Protein AF-A0A508WYA4-F1 (afdb_monomer_lite)

pLDDT: mean 71.1, std 17.09, range [33.59, 91.94]

Organism: NCBI:txid110321

Radius of gyration: 23.44 Å; chains: 1; bounding box: 56×57×58 Å

Sequence (276 aa):
MKISVRNEYIDVSGRKVLIVAENKTRGGLKVFTGFQIDRSKGRIGGERHYKSDGRDYYGDISSHLIREADSGMSLTDAQAAILERIIEAMDTDIAMPGRVGPKMYGSAMPAPLVSEAELILLEFVDAHETDGMHIRHRNSAIDASVERRAKCSKERIGRMEEALAWVPRFVWDHEMRIAILAYAEVKARGWDWSRYIETRNRRQSQKKAWVKRTLYRWIEKALQQIECELAKRSILLMDTAGLQVAHEEAQSTGKSITSDLHAWMAPDGKPDMRRT

Structure (mmCIF, N/CA/C/O backbone):
data_AF-A0A508WYA4-F1
#
_entry.id   AF-A0A508WYA4-F1
#
loop_
_atom_site.group_PDB
_atom_site.id
_atom_site.type_symbol
_atom_site.label_atom_id
_atom_site.label_alt_id
_atom_site.label_comp_id
_atom_site.label_asym_id
_atom_site.label_entity_id
_atom_site.label_seq_id
_atom_site.pdbx_PDB_ins_code
_atom_site.Cartn_x
_atom_site.Cartn_y
_atom_site.Cartn_z
_atom_site.occupancy
_atom_site.B_iso_or_equiv
_atom_site.auth_seq_id
_atom_site.auth_comp_id
_atom_site.auth_asym_id
_atom_site.auth_atom_id
_atom_site.pdbx_PDB_model_num
ATOM 1 N N . MET A 1 1 ? 6.226 -5.969 -1.492 1.00 64.94 1 MET A N 1
ATOM 2 C CA . MET A 1 1 ? 6.337 -4.680 -0.767 1.00 64.94 1 MET A CA 1
ATOM 3 C C . MET A 1 1 ? 7.201 -3.717 -1.582 1.00 64.94 1 MET A C 1
ATOM 5 O O . MET A 1 1 ? 8.148 -4.193 -2.180 1.00 64.94 1 MET A O 1
ATOM 9 N N . LYS A 1 2 ? 6.914 -2.403 -1.642 1.00 68.56 2 LYS A N 1
ATOM 10 C CA . LYS A 1 2 ? 7.819 -1.423 -2.288 1.00 68.56 2 LYS A CA 1
ATOM 11 C C . LYS A 1 2 ? 8.812 -0.881 -1.256 1.00 68.56 2 LYS A C 1
ATOM 13 O O . LYS A 1 2 ? 8.417 -0.137 -0.358 1.00 68.56 2 LYS A O 1
ATOM 18 N N . ILE A 1 3 ? 10.078 -1.274 -1.373 1.00 74.62 3 ILE A N 1
ATOM 19 C CA . ILE A 1 3 ? 11.159 -0.753 -0.529 1.00 74.62 3 ILE A CA 1
ATOM 20 C C . ILE A 1 3 ? 11.598 0.604 -1.080 1.00 74.62 3 ILE A C 1
ATOM 22 O O . ILE A 1 3 ? 11.665 0.801 -2.291 1.00 74.62 3 ILE A O 1
ATOM 26 N N . SER A 1 4 ? 11.827 1.563 -0.193 1.00 77.25 4 SER A N 1
ATOM 27 C CA . SER A 1 4 ? 12.231 2.925 -0.520 1.00 77.25 4 SER A CA 1
ATOM 28 C C . SER A 1 4 ? 13.457 3.297 0.299 1.00 77.25 4 SER A C 1
ATOM 30 O O . SER A 1 4 ? 13.543 3.010 1.493 1.00 77.25 4 SER A O 1
ATOM 32 N N . VAL A 1 5 ? 14.412 3.943 -0.359 1.00 83.00 5 VAL A N 1
ATOM 33 C CA . VAL A 1 5 ? 15.645 4.412 0.269 1.00 83.00 5 VAL A CA 1
ATOM 34 C C . VAL A 1 5 ? 15.332 5.567 1.229 1.00 83.00 5 VAL A C 1
ATOM 36 O O . VAL A 1 5 ? 14.472 6.397 0.944 1.00 83.00 5 VAL A O 1
ATOM 39 N N . ARG A 1 6 ? 16.043 5.620 2.361 1.00 79.25 6 ARG A N 1
ATOM 40 C CA . ARG A 1 6 ? 15.854 6.530 3.510 1.00 79.25 6 ARG A CA 1
ATOM 41 C C . ARG A 1 6 ? 14.567 6.328 4.311 1.00 79.25 6 ARG A C 1
ATOM 43 O O . ARG A 1 6 ? 14.246 7.180 5.135 1.00 79.25 6 ARG A O 1
ATOM 50 N N . ASN A 1 7 ? 13.872 5.210 4.118 1.00 77.50 7 ASN A N 1
ATOM 51 C CA . ASN A 1 7 ? 12.727 4.842 4.945 1.00 77.50 7 ASN A CA 1
ATOM 52 C C . ASN A 1 7 ? 13.091 3.781 5.989 1.00 77.50 7 ASN A C 1
ATOM 54 O O . ASN A 1 7 ? 13.987 2.955 5.785 1.00 77.50 7 ASN A O 1
ATOM 58 N N . GLU A 1 8 ? 12.372 3.836 7.108 1.00 82.75 8 GLU A N 1
ATOM 59 C CA . GLU A 1 8 ? 12.443 2.876 8.205 1.00 82.75 8 GLU A CA 1
ATOM 60 C C . GLU A 1 8 ? 11.451 1.727 7.957 1.00 82.75 8 GLU A C 1
ATOM 62 O O . GLU A 1 8 ? 10.354 1.917 7.428 1.00 82.75 8 GLU A O 1
ATOM 67 N N . TYR A 1 9 ? 11.872 0.522 8.316 1.00 80.94 9 TYR A N 1
ATOM 68 C CA . TYR A 1 9 ? 11.130 -0.728 8.211 1.00 80.94 9 TYR A CA 1
ATOM 69 C C . TYR A 1 9 ? 11.316 -1.520 9.504 1.00 80.94 9 TYR A C 1
ATOM 71 O O . TYR A 1 9 ? 12.194 -1.209 10.311 1.00 80.94 9 TYR A O 1
ATOM 79 N N . ILE A 1 10 ? 10.507 -2.555 9.701 1.00 79.75 10 ILE A N 1
ATOM 80 C CA . ILE A 1 10 ? 10.677 -3.510 10.798 1.00 79.75 10 ILE A CA 1
ATOM 81 C C . ILE A 1 10 ? 10.946 -4.872 10.176 1.00 79.75 10 ILE A C 1
ATOM 83 O O . ILE A 1 10 ? 10.302 -5.223 9.195 1.00 79.75 10 ILE A O 1
ATOM 87 N N . ASP A 1 11 ? 11.909 -5.626 10.693 1.00 81.00 11 ASP A N 1
ATOM 88 C CA . ASP A 1 11 ? 12.063 -7.020 10.283 1.00 81.00 11 ASP A CA 1
ATOM 89 C C . ASP A 1 11 ? 11.091 -7.951 11.030 1.00 81.00 11 ASP A C 1
ATOM 91 O O . ASP A 1 11 ? 10.466 -7.553 12.011 1.00 81.00 11 ASP A O 1
ATOM 95 N N . VAL A 1 12 ? 10.958 -9.208 10.596 1.00 73.94 12 VAL A N 1
ATOM 96 C CA . VAL A 1 12 ? 10.089 -10.208 11.263 1.00 73.94 12 VAL A CA 1
ATOM 97 C C . VAL A 1 12 ? 10.426 -10.375 12.748 1.00 73.94 12 VAL A C 1
ATOM 99 O O . VAL A 1 12 ? 9.558 -10.694 13.554 1.00 73.94 12 VAL A O 1
ATOM 102 N N . SER A 1 13 ? 11.674 -10.102 13.127 1.00 73.38 13 SER A N 1
ATOM 103 C CA . SER A 1 13 ? 12.149 -10.156 14.511 1.00 73.38 13 SER A CA 1
ATOM 104 C C . SER A 1 13 ? 11.826 -8.892 15.328 1.00 73.38 13 SER A C 1
ATOM 106 O O . SER A 1 13 ? 12.268 -8.775 16.470 1.00 73.38 13 SER A O 1
ATOM 108 N N . GLY A 1 14 ? 11.097 -7.922 14.767 1.00 71.25 14 GLY A N 1
ATOM 109 C CA . GLY A 1 14 ? 10.706 -6.678 15.437 1.00 71.25 14 GLY A CA 1
ATOM 110 C C . GLY A 1 14 ? 11.808 -5.613 15.510 1.00 71.25 14 GLY A C 1
ATOM 111 O O . GLY A 1 14 ? 11.655 -4.613 16.218 1.00 71.25 14 GLY A O 1
ATOM 112 N N . ARG A 1 15 ? 12.931 -5.789 14.804 1.00 81.50 15 ARG A N 1
ATOM 113 C CA . ARG A 1 15 ? 14.054 -4.840 14.797 1.00 81.50 15 ARG A CA 1
ATOM 114 C C . ARG A 1 15 ? 13.805 -3.751 13.762 1.00 81.50 15 ARG A C 1
ATOM 116 O O . ARG A 1 15 ? 13.420 -4.034 12.631 1.00 81.50 15 ARG A O 1
ATOM 123 N N . LYS A 1 16 ? 14.074 -2.495 14.127 1.00 84.38 16 LYS A N 1
ATOM 124 C CA . LYS A 1 16 ? 13.991 -1.368 13.191 1.00 84.38 16 LYS A CA 1
ATOM 125 C C . LYS A 1 16 ? 15.173 -1.374 12.234 1.00 84.38 16 LYS A C 1
ATOM 127 O O . LYS A 1 16 ? 16.314 -1.460 12.677 1.00 84.38 16 LYS A O 1
ATOM 132 N N . VAL A 1 17 ? 14.903 -1.222 10.945 1.00 85.81 17 VAL A N 1
ATOM 133 C CA . VAL A 1 17 ? 15.891 -1.204 9.866 1.00 85.81 17 VAL A CA 1
ATOM 134 C C . VAL A 1 17 ? 15.718 0.067 9.047 1.00 85.81 17 VAL A C 1
ATOM 136 O O . VAL A 1 17 ? 14.630 0.344 8.557 1.00 85.81 17 VAL A O 1
ATOM 139 N N . LEU A 1 18 ? 16.795 0.822 8.849 1.00 87.06 18 LEU A N 1
ATOM 140 C CA . LEU A 1 18 ? 16.831 1.941 7.912 1.00 87.06 18 LEU A CA 1
ATOM 141 C C . LEU A 1 18 ? 17.436 1.481 6.587 1.00 87.06 18 LEU A C 1
ATOM 143 O O . LEU A 1 18 ? 18.558 0.973 6.566 1.00 87.06 18 LEU A O 1
ATOM 147 N N . ILE A 1 19 ? 16.723 1.695 5.483 1.00 88.94 19 ILE A N 1
ATOM 148 C CA . ILE A 1 19 ? 17.241 1.431 4.136 1.00 88.94 19 ILE A CA 1
ATOM 149 C C . ILE A 1 19 ? 18.019 2.648 3.655 1.00 88.94 19 ILE A C 1
ATOM 151 O O . ILE A 1 19 ? 17.523 3.769 3.708 1.00 88.94 19 ILE A O 1
ATOM 155 N N . VAL A 1 20 ? 19.243 2.445 3.180 1.00 90.00 20 VAL A N 1
ATOM 156 C CA . VAL A 1 20 ? 20.206 3.527 2.915 1.00 90.00 20 VAL A CA 1
ATOM 157 C C . VAL A 1 20 ? 20.623 3.597 1.457 1.00 90.00 20 VAL A C 1
ATOM 159 O O . VAL A 1 20 ? 20.907 4.689 0.968 1.00 90.00 20 VAL A O 1
ATOM 162 N N . ALA A 1 21 ? 20.592 2.475 0.742 1.00 88.31 21 ALA A N 1
ATOM 163 C CA . ALA A 1 21 ? 20.920 2.447 -0.674 1.00 88.31 21 ALA A CA 1
ATOM 164 C C . ALA A 1 21 ? 20.085 1.414 -1.435 1.00 88.31 21 ALA A C 1
ATOM 166 O O . ALA A 1 21 ? 19.581 0.447 -0.863 1.00 88.31 21 ALA A O 1
ATOM 167 N N . GLU A 1 22 ? 19.968 1.633 -2.739 1.00 91.62 22 GLU A N 1
ATOM 168 C CA . GLU A 1 22 ? 19.437 0.686 -3.715 1.00 91.62 22 GLU A CA 1
ATOM 169 C C . GLU A 1 22 ? 20.546 0.413 -4.732 1.00 91.62 22 GLU A C 1
ATOM 171 O O . GLU A 1 22 ? 21.086 1.339 -5.332 1.00 91.62 22 GLU A O 1
ATOM 176 N N . ASN A 1 23 ? 20.875 -0.860 -4.917 1.00 88.88 23 ASN A N 1
ATOM 177 C CA . ASN A 1 23 ? 21.852 -1.350 -5.876 1.00 88.88 23 ASN A CA 1
ATOM 178 C C . ASN A 1 23 ? 21.160 -2.295 -6.863 1.00 88.88 23 ASN A C 1
ATOM 180 O O . ASN A 1 23 ? 20.226 -3.015 -6.508 1.00 88.88 23 ASN A O 1
ATOM 184 N N . LYS A 1 24 ? 21.633 -2.340 -8.110 1.00 87.12 24 LYS A N 1
ATOM 185 C CA . LYS A 1 24 ? 21.144 -3.288 -9.120 1.00 87.12 24 LYS A CA 1
ATOM 186 C C . LYS A 1 24 ? 22.220 -4.341 -9.365 1.00 87.12 24 LYS A C 1
ATOM 188 O O . LYS A 1 24 ? 23.361 -4.008 -9.672 1.00 87.12 24 LYS A O 1
ATOM 193 N N . THR A 1 25 ? 21.875 -5.612 -9.197 1.00 81.81 25 THR A N 1
ATOM 194 C CA . THR A 1 25 ? 22.792 -6.720 -9.512 1.00 81.81 25 THR A CA 1
ATOM 195 C C . THR A 1 25 ? 23.000 -6.839 -11.023 1.00 81.81 25 THR A C 1
ATOM 197 O O . THR A 1 25 ? 22.188 -6.345 -11.809 1.00 81.81 25 THR A O 1
ATOM 200 N N . ARG A 1 26 ? 24.048 -7.562 -11.448 1.00 76.44 26 ARG A N 1
ATOM 201 C CA . ARG A 1 26 ? 24.295 -7.860 -12.874 1.00 76.44 26 ARG A CA 1
ATOM 202 C C . ARG A 1 26 ? 23.109 -8.555 -13.562 1.00 76.44 26 ARG A C 1
ATOM 204 O O . ARG A 1 26 ? 22.919 -8.366 -14.753 1.00 76.44 26 ARG A O 1
ATOM 211 N N . GLY A 1 27 ? 22.294 -9.303 -12.812 1.00 78.38 27 GLY A N 1
ATOM 212 C CA . GLY A 1 27 ? 21.066 -9.946 -13.299 1.00 78.38 27 GLY A CA 1
ATOM 213 C C . GLY A 1 27 ? 19.820 -9.051 -13.286 1.00 78.38 27 GLY A C 1
ATOM 214 O O . GLY A 1 27 ? 18.714 -9.549 -13.450 1.00 78.38 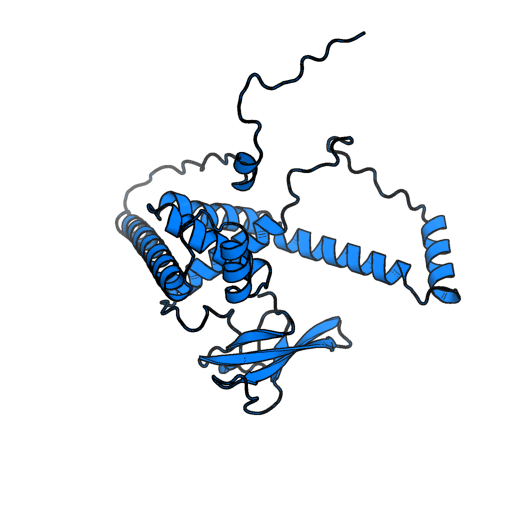27 GLY A O 1
ATOM 215 N N . GLY A 1 28 ? 19.960 -7.748 -13.022 1.00 74.75 28 GLY A N 1
ATOM 216 C CA . GLY A 1 28 ? 18.848 -6.794 -13.023 1.00 74.75 28 GLY A CA 1
ATOM 217 C C . GLY A 1 28 ? 18.000 -6.770 -11.746 1.00 74.75 28 GLY A C 1
ATOM 218 O O . GLY A 1 28 ? 17.152 -5.886 -11.613 1.00 74.75 28 GLY A O 1
ATOM 219 N N . LEU A 1 29 ? 18.248 -7.665 -10.782 1.00 79.25 29 LEU A N 1
ATOM 220 C CA . LEU A 1 29 ? 17.559 -7.674 -9.488 1.00 79.25 29 LEU A CA 1
ATOM 221 C C . LEU A 1 29 ? 17.957 -6.441 -8.665 1.00 79.25 29 LEU A C 1
ATOM 223 O O . LEU A 1 29 ? 19.150 -6.214 -8.436 1.00 79.25 29 LEU A O 1
ATOM 227 N N . LYS A 1 30 ? 16.960 -5.685 -8.193 1.00 85.56 30 LYS A N 1
ATOM 228 C CA . LYS A 1 30 ? 17.132 -4.585 -7.233 1.00 85.56 30 LYS A CA 1
ATOM 229 C C . LYS A 1 30 ? 17.361 -5.144 -5.828 1.00 85.56 30 LYS A C 1
ATOM 231 O O . LYS A 1 30 ? 16.538 -5.912 -5.320 1.00 85.56 30 LYS A O 1
ATOM 236 N N . VAL A 1 31 ? 18.470 -4.740 -5.220 1.00 89.38 31 VAL A N 1
ATOM 237 C CA . VAL A 1 31 ? 18.895 -5.099 -3.868 1.00 89.38 31 VAL A CA 1
ATOM 238 C C . VAL A 1 31 ? 19.013 -3.827 -3.043 1.00 89.38 31 VAL A C 1
ATOM 240 O O . VAL A 1 31 ? 19.687 -2.877 -3.428 1.00 89.38 31 VAL A O 1
ATOM 243 N N . PHE A 1 32 ? 18.352 -3.807 -1.900 1.00 89.94 32 PHE A N 1
ATOM 244 C CA . PHE A 1 32 ? 18.317 -2.687 -0.980 1.00 89.94 32 PHE A CA 1
ATOM 245 C C . PHE A 1 32 ? 19.266 -2.958 0.176 1.00 89.94 32 PHE A C 1
ATOM 247 O O . PHE A 1 32 ? 19.169 -3.990 0.831 1.00 89.94 32 PHE A O 1
ATOM 254 N N . THR A 1 33 ? 20.169 -2.026 0.438 1.00 91.81 33 THR A N 1
ATOM 255 C CA . THR A 1 33 ? 21.056 -2.069 1.598 1.00 91.81 33 THR A CA 1
ATOM 256 C C . THR A 1 33 ? 20.405 -1.311 2.746 1.00 91.81 33 THR A C 1
ATOM 258 O O . THR A 1 33 ? 19.971 -0.170 2.569 1.00 91.81 33 THR A O 1
ATOM 261 N N . GLY A 1 34 ? 20.403 -1.895 3.940 1.00 91.00 34 GLY A N 1
ATOM 262 C CA . GLY A 1 34 ? 20.011 -1.214 5.165 1.00 91.00 34 GLY A CA 1
ATOM 263 C C . GLY A 1 34 ? 20.824 -1.642 6.376 1.00 91.00 34 GLY A C 1
ATOM 264 O O . GLY A 1 34 ? 21.635 -2.561 6.315 1.00 91.00 34 GLY A O 1
ATOM 265 N N . PHE A 1 35 ? 20.596 -0.974 7.496 1.00 90.06 35 PHE A N 1
ATOM 266 C CA . PHE A 1 35 ? 21.159 -1.359 8.785 1.00 90.06 35 PHE A CA 1
ATOM 267 C C . PHE A 1 35 ? 20.104 -1.254 9.871 1.00 90.06 35 PHE A C 1
ATOM 269 O O . PHE A 1 35 ? 19.156 -0.473 9.765 1.00 90.06 35 PHE A O 1
ATOM 276 N N . GLN A 1 36 ? 20.273 -2.050 10.922 1.00 89.56 36 GLN A N 1
ATOM 277 C CA . GLN A 1 36 ? 19.422 -1.931 12.092 1.00 89.56 36 GLN A CA 1
ATOM 278 C C . GLN A 1 36 ? 19.690 -0.580 12.773 1.00 89.56 36 GLN A C 1
ATOM 280 O O . GLN A 1 36 ? 20.817 -0.084 12.776 1.00 89.56 36 GLN A O 1
ATOM 285 N N . ILE A 1 37 ? 18.648 0.041 13.315 1.00 86.00 37 ILE A N 1
ATOM 286 C CA . ILE A 1 37 ? 18.736 1.321 14.017 1.00 86.00 37 ILE A CA 1
ATOM 287 C C . ILE A 1 37 ? 18.183 1.211 15.436 1.00 86.00 37 ILE A C 1
ATOM 289 O O . ILE A 1 37 ? 17.248 0.452 15.697 1.00 86.00 37 ILE A O 1
ATOM 293 N N . ASP A 1 38 ? 18.756 1.988 16.351 1.00 83.00 38 ASP A N 1
ATOM 294 C CA . ASP A 1 38 ? 18.206 2.185 17.691 1.00 83.00 38 ASP A CA 1
ATOM 295 C C . ASP A 1 38 ? 17.030 3.178 17.683 1.00 83.00 38 ASP A C 1
ATOM 297 O O . ASP A 1 38 ? 16.765 3.871 16.697 1.00 83.00 38 ASP A O 1
ATOM 301 N N . ARG A 1 39 ? 16.376 3.345 18.837 1.00 72.25 39 ARG A N 1
ATOM 302 C CA . ARG A 1 39 ? 15.386 4.398 19.112 1.00 72.25 39 ARG A CA 1
ATOM 303 C C . ARG A 1 39 ? 15.912 5.808 18.823 1.00 72.25 39 ARG A C 1
ATOM 305 O O . ARG A 1 39 ? 15.126 6.679 18.464 1.00 72.25 39 ARG A O 1
ATOM 312 N N . SER A 1 40 ? 17.219 6.029 18.957 1.00 77.62 40 SER A N 1
ATOM 313 C CA . SER A 1 40 ? 17.909 7.291 18.652 1.00 77.62 40 SER A CA 1
ATOM 314 C C . SER A 1 40 ? 18.337 7.426 17.183 1.00 77.62 40 SER A C 1
ATOM 316 O O . SER A 1 40 ? 19.015 8.389 16.832 1.00 77.62 40 SER A O 1
ATOM 318 N N . LYS A 1 41 ? 17.964 6.469 16.319 1.00 73.12 41 LYS A N 1
ATOM 319 C CA . LYS A 1 41 ? 18.422 6.331 14.924 1.00 73.12 41 LYS A CA 1
ATOM 320 C C . LYS A 1 41 ? 19.925 6.0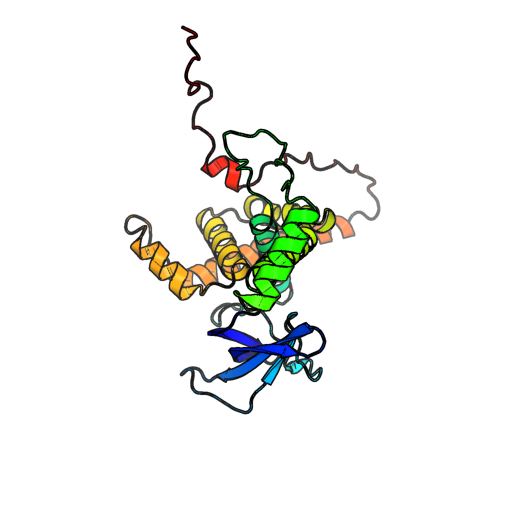73 14.764 1.00 73.12 41 LYS A C 1
ATOM 322 O O . LYS A 1 41 ? 20.444 6.130 13.651 1.00 73.12 41 LYS A O 1
ATOM 327 N N . GLY A 1 42 ? 20.623 5.752 15.853 1.00 80.19 42 GLY A N 1
ATOM 328 C CA . GLY A 1 42 ? 21.996 5.262 15.795 1.00 80.19 42 GLY A CA 1
ATOM 329 C C . GLY A 1 42 ? 22.055 3.909 15.088 1.00 80.19 42 GLY A C 1
ATOM 330 O O . GLY A 1 42 ? 21.199 3.056 15.314 1.00 80.19 42 GLY A O 1
ATOM 331 N N . ARG A 1 43 ? 23.054 3.711 14.223 1.00 87.25 43 ARG A N 1
ATOM 332 C CA . ARG A 1 43 ? 23.282 2.431 13.543 1.00 87.25 43 ARG A CA 1
ATOM 333 C C . ARG A 1 43 ? 23.661 1.357 14.563 1.00 87.25 43 ARG A C 1
ATOM 335 O O . ARG A 1 43 ? 24.623 1.520 15.308 1.00 87.25 43 ARG A O 1
ATOM 342 N N . ILE A 1 44 ? 22.944 0.242 14.529 1.00 83.06 44 ILE A N 1
ATOM 343 C CA . ILE A 1 44 ? 23.219 -0.975 15.286 1.00 83.06 44 ILE A CA 1
ATOM 344 C C . ILE A 1 44 ? 23.545 -2.086 14.284 1.00 83.06 44 ILE A C 1
ATOM 346 O O . ILE A 1 44 ? 22.794 -2.339 13.347 1.00 83.06 44 ILE A O 1
ATOM 350 N N . GLY A 1 45 ? 24.661 -2.779 14.494 1.00 81.88 45 GLY A N 1
ATOM 351 C CA . GLY A 1 45 ? 25.004 -3.980 13.736 1.00 81.88 45 GLY A CA 1
ATOM 352 C C . GLY A 1 45 ? 25.493 -3.759 12.297 1.00 81.88 45 GLY A C 1
ATOM 353 O O . GLY A 1 45 ? 25.802 -2.648 11.845 1.00 81.88 45 GLY A O 1
ATOM 354 N N . GLY A 1 46 ? 25.629 -4.891 11.604 1.00 84.25 46 GLY A N 1
ATOM 355 C CA . GLY A 1 46 ? 26.165 -4.989 10.250 1.00 84.25 46 GLY A CA 1
ATOM 356 C C . GLY A 1 46 ? 25.211 -4.497 9.164 1.00 84.25 46 GLY A C 1
ATOM 357 O O . GLY A 1 46 ? 24.029 -4.242 9.398 1.00 84.25 46 GLY A O 1
ATOM 358 N N . GLU A 1 47 ? 25.760 -4.351 7.962 1.00 87.94 47 GLU A N 1
ATOM 359 C CA . GLU A 1 47 ? 24.971 -4.107 6.758 1.00 87.94 47 GLU A CA 1
ATOM 360 C C . GLU A 1 47 ? 24.085 -5.321 6.450 1.00 87.94 47 GLU A C 1
ATOM 362 O O . GLU A 1 47 ? 24.504 -6.467 6.616 1.00 87.94 47 GLU A O 1
ATOM 367 N N . ARG A 1 48 ? 22.852 -5.064 6.023 1.00 88.00 48 ARG A N 1
ATOM 368 C CA . ARG A 1 48 ? 21.889 -6.077 5.595 1.00 88.00 48 ARG A CA 1
ATOM 369 C C . ARG A 1 48 ? 21.399 -5.765 4.198 1.00 88.00 48 ARG A C 1
ATOM 371 O O . ARG A 1 48 ? 21.264 -4.598 3.828 1.00 88.00 48 ARG A O 1
ATOM 378 N N . HIS A 1 49 ? 21.096 -6.816 3.451 1.00 89.88 49 HIS A N 1
ATOM 379 C CA . HIS A 1 49 ? 20.674 -6.709 2.066 1.00 89.88 49 HIS A CA 1
ATOM 380 C C . HIS A 1 49 ? 19.298 -7.331 1.899 1.00 89.88 49 HIS A C 1
ATOM 382 O O . HIS A 1 49 ? 19.045 -8.438 2.362 1.00 89.88 49 HIS A O 1
ATOM 388 N N . TYR A 1 50 ? 18.426 -6.635 1.185 1.00 87.44 50 TYR A N 1
ATOM 389 C CA . TYR A 1 50 ? 17.045 -7.031 0.978 1.00 87.44 50 TYR A CA 1
ATOM 390 C C . TYR A 1 50 ? 16.737 -7.064 -0.508 1.00 87.44 50 TYR A C 1
ATOM 392 O O . TYR A 1 50 ? 17.155 -6.198 -1.273 1.00 87.44 50 TYR A O 1
ATOM 400 N N . LYS A 1 51 ? 15.983 -8.062 -0.940 1.00 88.12 51 LYS A N 1
ATOM 401 C CA . LYS A 1 51 ? 15.435 -8.130 -2.291 1.00 88.12 51 LYS A CA 1
ATOM 402 C C . LYS A 1 51 ? 14.280 -7.143 -2.419 1.00 88.12 51 LYS A C 1
ATOM 404 O O . LYS A 1 51 ? 13.670 -6.749 -1.431 1.00 88.12 51 LYS A O 1
ATOM 409 N N . SER A 1 52 ? 13.940 -6.776 -3.651 1.00 80.06 52 SER A N 1
ATOM 410 C CA . SER A 1 52 ? 12.842 -5.837 -3.937 1.00 80.06 52 SER A CA 1
ATOM 411 C C . SER A 1 52 ? 11.475 -6.199 -3.349 1.00 80.06 52 SER A C 1
ATOM 413 O O . SER A 1 52 ? 10.639 -5.316 -3.183 1.00 80.06 52 SER A O 1
ATOM 415 N N . ASP A 1 53 ? 11.241 -7.467 -3.019 1.00 75.44 53 ASP A N 1
ATOM 416 C CA . ASP A 1 53 ? 10.000 -7.954 -2.425 1.00 75.44 53 ASP A CA 1
ATOM 417 C C . ASP A 1 53 ? 9.937 -7.783 -0.898 1.00 75.44 53 ASP A C 1
ATOM 419 O O . ASP A 1 53 ? 8.841 -7.896 -0.343 1.00 75.44 53 ASP A O 1
ATOM 423 N N . GLY A 1 54 ? 11.053 -7.450 -0.238 1.00 75.50 54 GLY A N 1
ATOM 424 C CA . GLY A 1 54 ? 11.168 -7.368 1.221 1.00 75.50 54 GLY A CA 1
ATOM 425 C C . GLY A 1 54 ? 11.967 -8.495 1.852 1.00 75.50 54 GLY A C 1
ATOM 426 O O . GLY A 1 54 ? 12.311 -8.402 3.025 1.00 75.50 54 GLY A O 1
ATOM 427 N N . ARG A 1 55 ? 12.277 -9.558 1.110 1.00 82.06 55 ARG A N 1
ATOM 428 C CA . ARG A 1 55 ? 12.969 -10.715 1.681 1.00 82.06 55 ARG A CA 1
ATOM 429 C C . ARG A 1 55 ? 14.440 -10.416 1.900 1.00 82.06 55 ARG A C 1
ATOM 431 O O . ARG A 1 55 ? 15.046 -9.655 1.147 1.00 82.06 55 ARG A O 1
ATOM 438 N N . ASP A 1 56 ? 15.016 -11.055 2.905 1.00 85.81 56 ASP A N 1
ATOM 439 C CA . ASP A 1 56 ? 16.453 -11.018 3.122 1.00 85.81 56 ASP A CA 1
ATOM 440 C C . ASP A 1 56 ? 17.165 -11.622 1.905 1.00 85.81 56 ASP A C 1
ATOM 442 O O . ASP A 1 56 ? 16.705 -12.592 1.286 1.00 85.81 56 ASP A O 1
ATOM 446 N N . TYR A 1 57 ? 18.274 -11.006 1.513 1.00 84.56 57 TYR A N 1
ATOM 447 C CA . TYR A 1 57 ? 19.013 -11.422 0.333 1.00 84.56 57 TYR A CA 1
ATOM 448 C C . TYR A 1 57 ? 19.591 -12.832 0.494 1.00 84.56 57 TYR A C 1
ATOM 450 O O . TYR A 1 57 ? 19.545 -13.615 -0.459 1.00 84.56 57 TYR A O 1
ATOM 458 N N . TYR A 1 58 ? 20.056 -13.164 1.701 1.00 84.50 58 TYR A N 1
ATOM 459 C CA . TYR A 1 58 ? 20.649 -14.452 2.057 1.00 84.50 58 TYR A CA 1
ATOM 460 C C . TYR A 1 58 ? 19.616 -15.495 2.500 1.00 84.50 58 TYR A C 1
ATOM 462 O O . TYR A 1 58 ? 19.969 -16.652 2.714 1.00 84.50 58 TYR A O 1
ATOM 470 N N . GLY A 1 59 ? 18.336 -15.121 2.561 1.00 77.75 59 GLY A N 1
ATOM 471 C CA . GLY A 1 59 ? 17.232 -16.035 2.844 1.00 77.75 59 GLY A CA 1
ATOM 472 C C . GLY A 1 59 ? 16.943 -16.239 4.330 1.00 77.75 59 GLY A C 1
ATOM 473 O O . GLY A 1 59 ? 16.205 -17.163 4.668 1.00 77.75 59 GLY A O 1
ATOM 474 N N . ASP A 1 60 ? 17.478 -15.392 5.213 1.00 81.38 60 ASP A N 1
ATOM 475 C CA . ASP A 1 60 ? 17.094 -15.412 6.623 1.00 81.38 60 ASP A CA 1
ATOM 476 C C . ASP A 1 60 ? 15.675 -14.849 6.807 1.00 81.38 60 ASP A C 1
ATOM 478 O O . ASP A 1 60 ? 15.429 -13.643 6.707 1.00 81.38 60 ASP A O 1
ATOM 482 N N . ILE A 1 61 ? 14.736 -15.743 7.122 1.00 75.38 61 ILE A N 1
ATOM 483 C CA . ILE A 1 61 ? 13.320 -15.419 7.328 1.00 75.38 61 ILE A CA 1
ATOM 484 C C . ILE A 1 61 ? 13.148 -14.394 8.455 1.00 75.38 61 ILE A C 1
ATOM 486 O O . ILE A 1 61 ? 12.317 -13.493 8.343 1.00 75.38 61 ILE A O 1
ATOM 490 N N . SER A 1 62 ? 13.961 -14.483 9.514 1.00 71.75 62 SER A N 1
ATOM 491 C CA . SER A 1 62 ? 13.886 -13.586 10.677 1.00 71.75 62 SER A CA 1
ATOM 492 C C . SER A 1 62 ? 14.254 -12.135 10.334 1.00 71.75 62 SER A C 1
ATOM 494 O O . SER A 1 62 ? 13.920 -11.199 11.070 1.00 71.75 62 SER A O 1
ATOM 496 N N . SER A 1 63 ? 14.920 -11.958 9.194 1.00 78.19 63 SER A N 1
ATOM 497 C CA . SER A 1 63 ? 15.395 -10.691 8.659 1.00 78.19 63 SER A CA 1
ATOM 498 C C . SER A 1 63 ? 14.539 -10.184 7.496 1.00 78.19 63 SER A C 1
ATOM 500 O O . SER A 1 63 ? 14.859 -9.148 6.927 1.00 78.19 63 SER A O 1
ATOM 502 N N . HIS A 1 64 ? 13.435 -10.843 7.128 1.00 78.69 64 HIS A N 1
ATOM 503 C CA . HIS A 1 64 ? 12.526 -10.284 6.125 1.00 78.69 64 HIS A CA 1
ATOM 504 C C . HIS A 1 64 ? 11.949 -8.949 6.607 1.00 78.69 64 HIS A C 1
ATOM 506 O O . HIS A 1 64 ? 11.516 -8.825 7.749 1.00 78.69 64 HIS A O 1
ATOM 512 N N . LEU A 1 65 ? 11.919 -7.953 5.727 1.00 73.06 65 LEU A N 1
ATOM 513 C CA . LEU A 1 65 ? 11.280 -6.676 5.993 1.00 73.06 65 LEU A CA 1
ATOM 514 C C . LEU A 1 65 ? 9.764 -6.827 5.933 1.00 73.06 65 LEU A C 1
ATOM 516 O O . LEU A 1 65 ? 9.191 -7.311 4.954 1.00 73.06 65 LEU A O 1
ATOM 520 N N . ILE A 1 66 ? 9.130 -6.305 6.963 1.00 68.06 66 ILE A N 1
ATOM 521 C CA . ILE A 1 66 ? 7.712 -6.021 7.043 1.00 68.06 66 ILE A CA 1
ATOM 522 C C . ILE A 1 66 ? 7.571 -4.504 6.867 1.00 68.06 66 ILE A C 1
ATOM 524 O O . ILE A 1 66 ? 8.417 -3.716 7.316 1.00 68.06 66 ILE A O 1
ATOM 528 N N . ARG A 1 67 ? 6.518 -4.060 6.172 1.00 59.97 67 ARG A N 1
ATOM 529 C CA . ARG A 1 67 ? 6.180 -2.633 6.169 1.00 59.97 67 ARG A CA 1
ATOM 530 C C . ARG A 1 67 ? 5.970 -2.226 7.618 1.00 59.97 67 ARG A C 1
ATOM 532 O O . ARG A 1 67 ? 5.278 -2.916 8.357 1.00 59.97 67 ARG A O 1
ATOM 539 N N . GLU A 1 68 ? 6.576 -1.117 8.026 1.00 53.12 68 GLU A N 1
ATOM 540 C CA . GLU A 1 68 ? 6.330 -0.567 9.353 1.00 53.12 68 GLU A CA 1
ATOM 541 C C . GLU A 1 68 ? 4.814 -0.315 9.480 1.00 53.12 68 GLU A C 1
ATOM 543 O O . GLU A 1 68 ? 4.300 0.663 8.924 1.00 53.12 68 GLU A O 1
ATOM 548 N N . ALA A 1 69 ? 4.097 -1.182 10.202 1.00 49.62 69 ALA A N 1
ATOM 549 C CA . ALA A 1 69 ? 3.072 -0.693 11.103 1.00 49.62 69 ALA A CA 1
ATOM 550 C C . ALA A 1 69 ? 3.864 0.155 12.088 1.00 49.62 69 ALA A C 1
ATOM 552 O O . ALA A 1 69 ? 4.635 -0.379 12.886 1.00 49.62 69 ALA A O 1
ATOM 553 N N . ASP A 1 70 ? 3.827 1.473 11.884 1.00 52.16 70 ASP A N 1
ATOM 554 C CA . ASP A 1 70 ? 4.624 2.415 12.664 1.00 52.16 70 ASP A CA 1
ATOM 555 C C . ASP A 1 70 ? 4.580 2.012 14.140 1.00 52.16 70 ASP A C 1
ATOM 557 O O . ASP A 1 70 ? 3.507 1.659 14.632 1.00 52.16 70 ASP A O 1
ATOM 561 N N . SER A 1 71 ? 5.729 2.072 14.823 1.00 49.62 71 SER A N 1
ATOM 562 C CA . SER A 1 71 ? 6.011 1.492 16.150 1.00 49.62 71 SER A CA 1
ATOM 563 C C . SER A 1 71 ? 5.132 1.954 17.338 1.00 49.62 71 SER A C 1
ATOM 565 O O . SER A 1 71 ? 5.584 1.950 18.482 1.00 49.62 71 SER A O 1
ATOM 567 N N . GLY A 1 72 ? 3.914 2.430 17.095 1.00 55.81 72 GLY A N 1
ATOM 568 C CA . GLY A 1 72 ? 2.874 2.709 18.071 1.00 55.81 72 GLY A CA 1
ATOM 569 C C . GLY A 1 72 ? 1.528 2.035 17.783 1.00 55.81 72 GLY A C 1
ATOM 570 O O . GLY A 1 72 ? 0.587 2.382 18.492 1.00 55.81 72 GLY A O 1
ATOM 571 N N . MET A 1 73 ? 1.421 1.138 16.789 1.00 67.88 73 MET A N 1
ATOM 572 C CA . MET A 1 73 ? 0.243 0.279 16.608 1.00 67.88 73 MET A CA 1
ATOM 573 C C . MET A 1 73 ? 0.494 -1.139 17.142 1.00 67.88 73 MET A C 1
ATOM 575 O O . MET A 1 73 ? 1.497 -1.760 16.798 1.00 67.88 73 MET A O 1
ATOM 579 N N . SER A 1 74 ? -0.422 -1.660 17.952 1.00 72.81 74 SER A N 1
ATOM 580 C CA . SER A 1 74 ? -0.452 -3.052 18.408 1.00 72.81 74 SER A CA 1
ATOM 581 C C . SER A 1 74 ? -1.507 -3.810 17.606 1.00 72.81 74 SER A C 1
ATOM 583 O O . SER A 1 74 ? -2.670 -3.857 18.003 1.00 72.81 74 SER A O 1
ATOM 585 N N . LEU A 1 75 ? -1.104 -4.380 16.469 1.00 72.38 75 LEU A N 1
ATOM 586 C CA . LEU A 1 75 ? -1.995 -5.117 15.569 1.00 72.38 75 LEU A CA 1
ATOM 587 C C . LEU A 1 75 ? -1.876 -6.625 15.802 1.00 72.38 75 LEU A C 1
ATOM 589 O O . LEU A 1 75 ? -0.775 -7.134 16.005 1.00 72.38 75 LEU A O 1
ATOM 593 N N . THR A 1 76 ? -3.000 -7.337 15.730 1.00 74.12 76 THR A N 1
ATOM 594 C CA . THR A 1 76 ? -2.997 -8.802 15.590 1.00 74.12 76 THR A CA 1
ATOM 595 C C . THR A 1 76 ? -2.555 -9.199 14.176 1.00 74.12 76 THR A C 1
ATOM 597 O O . THR A 1 76 ? -2.646 -8.392 13.247 1.00 74.12 76 THR A O 1
ATOM 600 N N . ASP A 1 77 ? -2.132 -10.449 13.971 1.00 67.62 77 ASP A N 1
ATOM 601 C CA . ASP A 1 77 ? -1.739 -10.946 12.640 1.00 67.62 77 ASP A CA 1
ATOM 602 C C . ASP A 1 77 ? -2.863 -10.779 11.602 1.00 67.62 77 ASP A C 1
ATOM 604 O O . ASP A 1 77 ? -2.621 -10.402 10.453 1.00 67.62 77 ASP A O 1
ATOM 608 N N . ALA A 1 78 ? -4.115 -10.988 12.021 1.00 70.00 78 ALA A N 1
ATOM 609 C CA . ALA A 1 78 ? -5.289 -10.779 11.180 1.00 70.00 78 ALA A CA 1
ATOM 610 C C . ALA A 1 78 ? -5.479 -9.297 10.815 1.00 70.00 78 ALA A C 1
ATOM 612 O O . ALA A 1 78 ? -5.701 -8.971 9.647 1.00 70.00 78 ALA A O 1
ATOM 613 N N . GLN A 1 79 ? -5.332 -8.384 11.778 1.00 75.81 79 GLN A N 1
ATOM 614 C CA . GLN A 1 79 ? -5.416 -6.940 11.531 1.00 75.81 79 GLN A CA 1
ATOM 615 C C . GLN A 1 79 ? -4.284 -6.447 10.627 1.00 75.81 79 GLN A C 1
ATOM 617 O O . GLN A 1 79 ? -4.525 -5.630 9.738 1.00 75.81 79 GLN A O 1
ATOM 622 N N . ALA A 1 80 ? -3.068 -6.966 10.808 1.00 72.44 80 ALA A N 1
ATOM 623 C CA . ALA A 1 80 ? -1.932 -6.674 9.942 1.00 72.44 80 ALA A CA 1
ATOM 624 C C . ALA A 1 80 ? -2.186 -7.156 8.504 1.00 72.44 80 ALA A C 1
ATOM 626 O O . ALA A 1 80 ? -1.943 -6.412 7.554 1.00 72.44 80 ALA A O 1
ATOM 627 N N . ALA A 1 81 ? -2.756 -8.352 8.327 1.00 69.88 81 ALA A N 1
ATOM 628 C CA . ALA A 1 81 ? -3.125 -8.873 7.011 1.00 69.88 81 ALA A CA 1
ATOM 629 C C . ALA A 1 81 ? -4.223 -8.035 6.326 1.00 69.88 81 ALA A C 1
ATOM 631 O O . ALA A 1 81 ? -4.132 -7.759 5.127 1.00 69.88 81 ALA A O 1
ATOM 632 N N . ILE A 1 82 ? -5.241 -7.595 7.076 1.00 77.06 82 ILE A N 1
ATOM 633 C CA . ILE A 1 82 ? -6.290 -6.691 6.572 1.00 77.06 82 ILE A CA 1
ATOM 634 C C . ILE A 1 82 ? -5.671 -5.360 6.137 1.00 77.06 82 ILE A C 1
ATOM 636 O O . ILE A 1 82 ? -5.944 -4.881 5.035 1.00 77.06 82 ILE A O 1
ATOM 640 N N . LEU A 1 83 ? -4.809 -4.778 6.972 1.00 82.00 83 LEU A N 1
ATOM 641 C CA . LEU A 1 83 ? -4.133 -3.520 6.674 1.00 82.00 83 LEU A CA 1
ATOM 642 C C . LEU A 1 83 ? -3.262 -3.628 5.417 1.00 82.00 83 LEU A C 1
ATOM 644 O O . LEU A 1 83 ? -3.341 -2.763 4.547 1.00 82.00 83 LEU A O 1
ATOM 648 N N . GLU A 1 84 ? -2.485 -4.703 5.274 1.00 76.44 84 GLU A N 1
ATOM 649 C CA . GLU A 1 84 ? -1.679 -4.947 4.074 1.00 76.44 84 GLU A CA 1
ATOM 650 C C . GLU A 1 84 ? -2.533 -5.090 2.814 1.00 76.44 84 GLU A C 1
ATOM 652 O O . GLU A 1 84 ? -2.168 -4.539 1.775 1.00 76.44 84 GLU A O 1
ATOM 657 N N . ARG A 1 85 ? -3.698 -5.748 2.896 1.00 75.44 85 ARG A N 1
ATOM 658 C CA . ARG A 1 85 ? -4.642 -5.814 1.769 1.00 75.44 85 ARG A CA 1
ATOM 659 C C . ARG A 1 85 ? -5.175 -4.439 1.385 1.00 75.44 85 ARG A C 1
ATOM 661 O O . ARG A 1 85 ? -5.244 -4.135 0.199 1.00 75.44 85 ARG A O 1
ATOM 668 N N . ILE A 1 86 ? -5.496 -3.586 2.357 1.00 82.50 86 ILE A N 1
ATOM 669 C CA . ILE A 1 86 ? -5.936 -2.208 2.091 1.00 82.50 86 ILE A CA 1
ATOM 670 C C . ILE A 1 86 ? -4.788 -1.384 1.473 1.00 82.50 86 ILE A C 1
ATOM 672 O O . ILE A 1 86 ? -5.019 -0.611 0.544 1.00 82.50 86 ILE A O 1
ATOM 676 N N . ILE A 1 87 ? -3.539 -1.571 1.915 1.00 82.69 87 ILE A N 1
ATOM 677 C CA . ILE A 1 87 ? -2.362 -0.915 1.314 1.00 82.69 87 ILE A CA 1
ATOM 678 C C . ILE A 1 87 ? -2.112 -1.425 -0.117 1.00 82.69 87 ILE A C 1
ATOM 680 O O . ILE A 1 87 ? -1.810 -0.629 -1.005 1.00 82.69 87 ILE A O 1
ATOM 684 N N . GLU A 1 88 ? -2.226 -2.733 -0.371 1.00 77.88 88 GLU A N 1
ATOM 685 C CA . GLU A 1 88 ? -2.116 -3.317 -1.718 1.00 77.88 88 GLU A CA 1
ATOM 686 C C . GLU A 1 88 ? -3.219 -2.787 -2.641 1.00 77.88 88 GLU A C 1
ATOM 688 O O . GLU A 1 88 ? -2.949 -2.458 -3.801 1.00 77.88 88 GLU A O 1
ATOM 693 N N . ALA A 1 89 ? -4.438 -2.652 -2.119 1.00 78.00 89 ALA A N 1
ATOM 694 C CA . ALA A 1 89 ? -5.561 -2.064 -2.828 1.00 78.00 89 ALA A CA 1
ATOM 695 C C . ALA A 1 89 ? -5.295 -0.592 -3.178 1.00 78.00 89 ALA A C 1
ATOM 697 O O . ALA A 1 89 ? -5.462 -0.207 -4.329 1.00 78.00 89 ALA A O 1
ATOM 698 N N . MET A 1 90 ? -4.763 0.206 -2.247 1.00 84.62 90 MET A N 1
ATOM 699 C CA . MET A 1 90 ? -4.358 1.591 -2.524 1.00 84.62 90 MET A CA 1
ATOM 700 C C . MET A 1 90 ? -3.220 1.696 -3.546 1.00 84.62 90 MET A C 1
ATOM 702 O O . MET A 1 90 ? -3.262 2.553 -4.422 1.00 84.62 90 MET A O 1
ATOM 706 N N . ASP A 1 91 ? -2.208 0.824 -3.484 1.00 81.00 91 ASP A N 1
ATOM 707 C CA . ASP A 1 91 ? -1.137 0.779 -4.499 1.00 81.00 91 ASP A CA 1
ATOM 708 C C . ASP A 1 91 ? -1.696 0.438 -5.887 1.00 81.00 91 ASP A C 1
ATOM 710 O O . ASP A 1 91 ? -1.196 0.926 -6.900 1.00 81.00 91 ASP A O 1
ATOM 714 N N . THR A 1 92 ? -2.749 -0.378 -5.928 1.00 78.94 92 THR A N 1
ATOM 715 C CA . THR A 1 92 ? -3.470 -0.712 -7.158 1.00 78.94 92 THR A CA 1
ATOM 716 C C . THR A 1 92 ? -4.268 0.487 -7.664 1.00 78.94 92 THR A C 1
ATOM 718 O O . THR A 1 92 ? -4.078 0.871 -8.812 1.00 78.94 92 THR A O 1
ATOM 721 N N . ASP A 1 93 ? -5.068 1.140 -6.816 1.00 81.19 93 ASP A N 1
ATOM 722 C CA . ASP A 1 93 ? -5.868 2.323 -7.177 1.00 81.19 93 ASP A CA 1
ATOM 723 C C . ASP A 1 93 ? -4.992 3.481 -7.682 1.00 81.19 93 ASP A C 1
ATOM 725 O O . ASP A 1 93 ? -5.289 4.099 -8.699 1.00 81.19 93 ASP A O 1
ATOM 729 N N . ILE A 1 94 ? -3.838 3.715 -7.049 1.00 78.06 94 ILE A N 1
ATOM 730 C CA . ILE A 1 94 ? -2.861 4.721 -7.498 1.00 78.06 94 ILE A CA 1
ATOM 731 C C . ILE A 1 94 ? -2.244 4.350 -8.855 1.00 78.06 94 ILE A C 1
ATOM 733 O O . ILE A 1 94 ? -1.915 5.233 -9.650 1.00 78.06 94 ILE A O 1
ATOM 737 N N . ALA A 1 95 ? -2.019 3.058 -9.108 1.00 71.62 95 ALA A N 1
ATOM 738 C CA . ALA A 1 95 ? -1.449 2.578 -10.364 1.00 71.62 95 ALA A CA 1
ATOM 739 C C . ALA A 1 95 ? -2.469 2.559 -11.509 1.00 71.62 95 ALA A C 1
ATOM 741 O O . ALA A 1 95 ? -2.065 2.608 -12.679 1.00 71.62 95 ALA A O 1
ATOM 742 N N . MET A 1 96 ? -3.765 2.505 -11.184 1.00 71.75 96 MET A N 1
ATOM 743 C CA . MET A 1 96 ? -4.827 2.623 -12.167 1.00 71.75 96 MET A CA 1
ATOM 744 C C . MET A 1 96 ? -4.702 3.971 -12.882 1.00 71.75 96 MET A C 1
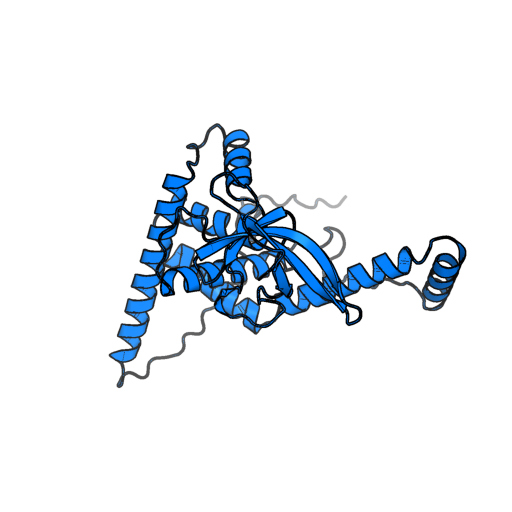ATOM 746 O O . MET A 1 96 ? -4.474 5.008 -12.251 1.00 71.75 96 MET A O 1
ATOM 750 N N . PRO A 1 97 ? -4.830 3.995 -14.217 1.00 63.69 97 PRO A N 1
ATOM 751 C CA . PRO A 1 97 ? -4.887 5.256 -14.930 1.00 63.69 97 PRO A CA 1
ATOM 752 C C . PRO A 1 97 ? -6.102 6.031 -14.413 1.00 63.69 97 PRO A C 1
ATOM 754 O O . PRO A 1 97 ? -7.238 5.570 -14.533 1.00 63.69 97 PRO A O 1
ATOM 757 N N . GLY A 1 98 ? -5.875 7.209 -13.826 1.00 56.66 98 GLY A N 1
ATOM 758 C CA . GLY A 1 98 ? -6.974 8.111 -13.499 1.00 56.66 98 GLY A CA 1
ATOM 759 C C . GLY A 1 98 ? -7.819 8.371 -14.750 1.00 56.66 98 GLY A C 1
ATOM 760 O O . GLY A 1 98 ? -7.296 8.390 -15.864 1.00 56.66 98 GLY A O 1
ATOM 761 N N . ARG A 1 99 ? -9.122 8.632 -14.588 1.00 45.25 99 ARG A N 1
ATOM 762 C CA . ARG A 1 99 ? -10.051 9.020 -15.678 1.00 45.25 99 ARG A CA 1
ATOM 763 C C . ARG A 1 99 ? -9.705 10.357 -16.363 1.00 45.25 99 ARG A C 1
ATOM 765 O O . ARG A 1 99 ? -10.547 10.956 -17.025 1.00 45.25 99 ARG A O 1
ATOM 772 N N . VAL A 1 100 ? -8.480 10.849 -16.218 1.00 42.09 100 VAL A N 1
ATOM 773 C CA . VAL A 1 100 ? -7.976 12.010 -16.941 1.00 42.09 100 VAL A CA 1
ATOM 774 C C . VAL A 1 100 ? -7.308 11.499 -18.211 1.00 42.09 100 VAL A C 1
ATOM 776 O O . VAL A 1 100 ? -6.089 11.379 -18.303 1.00 42.09 100 VAL A O 1
ATOM 779 N N . GLY A 1 101 ? -8.134 11.197 -19.212 1.00 41.66 101 GLY A N 1
ATOM 780 C CA . GLY A 1 101 ? -7.663 11.336 -20.585 1.00 41.66 101 GLY A CA 1
ATOM 781 C C . GLY A 1 101 ? -7.249 12.797 -20.817 1.00 41.66 101 GLY A C 1
ATOM 782 O O . GLY A 1 101 ? -7.767 13.693 -20.135 1.00 41.66 101 GLY A O 1
ATOM 783 N N . PRO A 1 102 ? -6.338 13.088 -21.760 1.00 39.38 102 PRO A N 1
ATOM 784 C CA . PRO A 1 102 ? -6.176 14.451 -22.244 1.00 39.38 102 PRO A CA 1
ATOM 785 C C . PRO A 1 102 ? -7.571 14.965 -22.614 1.00 39.38 102 PRO A C 1
ATOM 787 O O . PRO A 1 102 ? -8.250 14.330 -23.417 1.00 39.38 102 PRO A O 1
ATOM 790 N N . LYS A 1 103 ? -8.022 16.090 -22.039 1.00 42.56 103 LYS A N 1
ATOM 791 C CA . LYS A 1 103 ? -9.361 16.661 -22.309 1.00 42.56 103 LYS A CA 1
ATOM 792 C C . LYS A 1 103 ? -9.658 16.858 -23.811 1.00 42.56 103 LYS A C 1
ATOM 794 O O . LYS A 1 103 ? -10.811 17.063 -24.161 1.00 42.56 103 LYS A O 1
ATOM 799 N N . MET A 1 104 ? -8.641 16.789 -24.676 1.00 38.22 104 MET A N 1
ATOM 800 C CA . MET A 1 104 ? -8.746 16.921 -26.131 1.00 38.22 104 MET A CA 1
ATOM 801 C C . MET A 1 104 ? -8.789 15.606 -26.925 1.00 38.22 104 MET A C 1
ATOM 803 O O . MET A 1 104 ? -9.130 15.654 -28.100 1.00 38.22 104 MET A O 1
ATOM 807 N N . TYR A 1 105 ? -8.487 14.442 -26.339 1.00 37.12 105 TYR A N 1
ATOM 808 C CA . TYR A 1 105 ? -8.420 13.183 -27.093 1.00 37.12 105 TYR A CA 1
ATOM 809 C C . TYR A 1 105 ? -9.185 12.083 -26.352 1.00 37.12 105 TYR A C 1
ATOM 811 O O . TYR A 1 105 ? -8.682 11.457 -25.419 1.00 37.12 105 TYR A O 1
ATOM 819 N N . GLY A 1 106 ? -10.447 11.881 -26.738 1.00 35.16 106 GLY A N 1
ATOM 820 C CA . GLY A 1 106 ? -11.269 10.783 -26.235 1.00 35.16 106 GLY A CA 1
ATOM 821 C C . GLY A 1 106 ? -10.679 9.432 -26.637 1.00 35.16 106 GLY A C 1
ATOM 822 O O . GLY A 1 106 ? -10.406 9.237 -27.811 1.00 35.16 106 GLY A O 1
ATOM 823 N N . SER A 1 107 ? -10.475 8.541 -25.656 1.00 36.84 107 SER A N 1
ATOM 824 C CA . SER A 1 107 ? -10.166 7.088 -25.717 1.00 36.84 107 SER A CA 1
ATOM 825 C C . SER A 1 107 ? -9.119 6.535 -26.702 1.00 36.84 107 SER A C 1
ATOM 827 O O . SER A 1 107 ? -8.752 5.372 -26.575 1.00 36.84 107 SER A O 1
ATOM 829 N N . ALA A 1 108 ? -8.588 7.314 -27.632 1.00 39.97 108 ALA A N 1
ATOM 830 C CA . ALA A 1 108 ? -7.510 6.943 -28.524 1.00 39.97 108 ALA A CA 1
ATOM 831 C C . ALA A 1 108 ? -6.285 7.756 -28.115 1.00 39.97 108 ALA A C 1
ATOM 833 O O . ALA A 1 108 ? -6.163 8.942 -28.414 1.00 39.97 108 ALA A O 1
ATOM 834 N N . MET A 1 109 ? -5.380 7.113 -27.384 1.00 39.59 109 MET A N 1
ATOM 835 C CA . MET A 1 109 ? -4.010 7.598 -27.295 1.00 39.59 109 MET A CA 1
ATOM 836 C C . MET A 1 109 ? -3.464 7.581 -28.732 1.00 39.59 109 MET A C 1
ATOM 838 O O . MET A 1 109 ? -3.504 6.509 -29.343 1.00 39.59 109 MET A O 1
ATOM 842 N N . PRO A 1 110 ? -3.004 8.702 -29.321 1.00 43.91 110 PRO A N 1
ATOM 843 C CA . PRO A 1 110 ? -2.254 8.601 -30.562 1.00 43.91 110 PRO A CA 1
ATOM 844 C C . PRO A 1 110 ? -1.057 7.693 -30.277 1.00 43.91 110 PRO A C 1
ATOM 846 O O . PRO A 1 110 ? -0.343 7.889 -29.288 1.00 43.91 110 PRO A O 1
ATOM 849 N N . ALA A 1 111 ? -0.889 6.651 -31.091 1.00 47.25 111 ALA A N 1
ATOM 850 C CA . ALA A 1 111 ? 0.309 5.834 -31.029 1.00 47.25 111 ALA A CA 1
ATOM 851 C C . ALA A 1 111 ? 1.519 6.776 -31.145 1.00 47.25 111 ALA A C 1
ATOM 853 O O . ALA A 1 111 ? 1.468 7.702 -31.961 1.00 47.25 111 ALA A O 1
ATOM 854 N N . PRO A 1 112 ? 2.587 6.596 -30.348 1.00 49.50 112 PRO A N 1
ATOM 855 C CA . PRO A 1 112 ? 3.831 7.286 -30.626 1.00 49.50 112 PRO A CA 1
ATOM 856 C C . PRO A 1 112 ? 4.298 6.811 -32.004 1.00 49.50 112 PRO A C 1
ATOM 858 O O . PRO A 1 112 ? 4.830 5.712 -32.142 1.00 49.50 112 PRO A O 1
ATOM 861 N N . LEU A 1 113 ? 4.037 7.615 -33.033 1.00 47.94 113 LEU A N 1
ATOM 862 C CA . LEU A 1 113 ? 4.648 7.476 -34.346 1.00 47.94 113 LEU A CA 1
ATOM 863 C C . LEU A 1 113 ? 6.093 7.950 -34.197 1.00 47.94 113 LEU A C 1
ATOM 865 O O . LEU A 1 113 ? 6.427 9.057 -34.588 1.00 47.94 113 LEU A O 1
ATOM 869 N N . VAL A 1 114 ? 6.919 7.136 -33.542 1.00 58.75 114 VAL A N 1
ATOM 870 C CA . VAL A 1 114 ? 8.356 7.163 -33.792 1.00 58.75 114 VAL A CA 1
ATOM 871 C C . VAL A 1 114 ? 8.562 6.089 -34.842 1.00 58.75 114 VAL A C 1
ATOM 873 O O . VAL A 1 114 ? 8.360 4.903 -34.571 1.00 58.75 114 VAL A O 1
ATOM 876 N N . SER A 1 115 ? 8.837 6.507 -36.070 1.00 69.38 115 SER A N 1
ATOM 877 C CA . SER A 1 115 ? 9.146 5.577 -37.152 1.00 69.38 115 SER A CA 1
ATOM 878 C C . SER A 1 115 ? 10.394 4.756 -36.806 1.00 69.38 115 SER A C 1
ATOM 880 O O . SER A 1 115 ? 11.242 5.180 -36.020 1.00 69.38 115 SER A O 1
ATOM 882 N N . GLU A 1 116 ? 10.536 3.571 -37.400 1.00 67.50 116 GLU A N 1
ATOM 883 C CA . GLU A 1 116 ? 11.724 2.727 -37.201 1.00 67.50 116 GLU A CA 1
ATOM 884 C C . GLU A 1 116 ? 13.018 3.473 -37.579 1.00 67.50 116 GLU A C 1
ATOM 886 O O . GLU A 1 116 ? 14.031 3.357 -36.896 1.00 67.50 116 GLU A O 1
ATOM 891 N N . ALA A 1 117 ? 12.946 4.346 -38.589 1.00 72.81 117 ALA A N 1
ATOM 892 C CA . ALA A 1 117 ? 14.040 5.227 -38.984 1.00 72.81 117 ALA A CA 1
ATOM 893 C C . ALA A 1 117 ? 14.404 6.265 -37.905 1.00 72.81 117 ALA A C 1
ATOM 895 O O . ALA A 1 117 ? 15.584 6.492 -37.648 1.00 72.81 117 ALA A O 1
ATOM 896 N N . GLU A 1 118 ? 13.419 6.876 -37.242 1.00 71.31 118 GLU A N 1
ATOM 897 C CA . GLU A 1 118 ? 13.667 7.817 -36.140 1.00 71.31 118 GLU A CA 1
ATOM 898 C C . GLU A 1 118 ? 14.241 7.117 -34.907 1.00 71.31 118 GLU A C 1
ATOM 900 O O . GLU A 1 118 ? 15.096 7.685 -34.234 1.00 71.31 118 GLU A O 1
ATOM 905 N N . LEU A 1 119 ? 13.825 5.876 -34.629 1.00 69.06 119 LEU A N 1
ATOM 906 C CA . LEU A 1 119 ? 14.408 5.066 -33.557 1.00 69.06 119 LEU A CA 1
ATOM 907 C C . LEU A 1 119 ? 15.886 4.768 -33.809 1.00 69.06 119 LEU A C 1
ATOM 909 O O . LEU A 1 119 ? 16.695 4.964 -32.908 1.00 69.06 119 LEU A O 1
ATOM 913 N N . ILE A 1 120 ? 16.242 4.362 -35.030 1.00 76.00 120 ILE A N 1
ATOM 914 C CA . ILE A 1 120 ? 17.637 4.107 -35.418 1.00 76.00 120 ILE A CA 1
ATOM 915 C C . ILE A 1 120 ? 18.477 5.384 -35.284 1.00 76.00 120 ILE A C 1
ATOM 917 O O . ILE A 1 120 ? 19.610 5.344 -34.808 1.00 76.00 120 ILE A O 1
ATOM 921 N N . LEU A 1 121 ? 17.917 6.534 -35.667 1.00 77.94 121 LEU A N 1
ATOM 922 C CA . LEU A 1 121 ? 18.606 7.820 -35.588 1.00 77.94 121 LEU A CA 1
ATOM 923 C C . LEU A 1 121 ? 18.805 8.273 -34.131 1.00 77.94 121 LEU A C 1
ATOM 925 O O . LEU A 1 121 ? 19.883 8.741 -33.776 1.00 77.94 121 LEU A O 1
ATOM 929 N N . LEU A 1 122 ? 17.807 8.060 -33.270 1.00 72.94 122 LEU A N 1
ATOM 930 C CA . LEU A 1 122 ? 17.907 8.279 -31.823 1.00 72.94 122 LEU A CA 1
ATOM 931 C C . LEU A 1 122 ? 18.931 7.346 -31.164 1.00 72.94 122 LEU A C 1
ATOM 933 O O . LEU A 1 122 ? 19.697 7.800 -30.321 1.00 72.94 122 LEU A O 1
ATOM 937 N N . GLU A 1 123 ? 18.978 6.071 -31.557 1.00 74.38 123 GLU A N 1
ATOM 938 C CA . GLU A 1 123 ? 19.966 5.099 -31.068 1.00 74.38 123 GLU A CA 1
ATOM 939 C C . GLU A 1 123 ? 21.393 5.473 -31.495 1.00 74.38 123 GLU A C 1
ATOM 941 O O . GLU A 1 123 ? 22.331 5.351 -30.705 1.00 74.38 123 GLU A O 1
ATOM 946 N N . PHE A 1 124 ? 21.557 6.000 -32.711 1.00 76.12 124 PHE A N 1
ATOM 947 C CA . PHE A 1 124 ? 22.832 6.527 -33.194 1.00 76.12 124 PHE A CA 1
ATOM 948 C C . PHE A 1 124 ? 23.284 7.769 -32.404 1.00 76.12 124 PHE A C 1
ATOM 950 O O . PHE A 1 124 ? 24.421 7.823 -31.935 1.00 76.12 124 PHE A O 1
ATOM 957 N N . VAL A 1 125 ? 22.393 8.745 -32.194 1.00 76.19 125 VAL A N 1
ATOM 958 C CA . VAL A 1 125 ? 22.665 9.950 -31.380 1.00 76.19 125 VAL A CA 1
ATOM 959 C C . VAL A 1 125 ? 22.988 9.583 -29.926 1.00 76.19 125 VAL A C 1
ATOM 961 O O . VAL A 1 125 ? 23.864 10.179 -29.297 1.00 76.19 125 VAL A O 1
ATOM 964 N N . ASP A 1 126 ? 22.331 8.560 -29.388 1.00 75.50 126 ASP A N 1
ATOM 965 C CA . ASP A 1 126 ? 22.614 8.026 -28.058 1.00 75.50 126 ASP A CA 1
ATOM 966 C C . ASP A 1 126 ? 24.003 7.398 -27.948 1.00 75.50 126 ASP A C 1
ATOM 968 O O . ASP A 1 126 ? 24.676 7.590 -26.934 1.00 75.50 126 ASP A O 1
ATOM 972 N N . ALA A 1 127 ? 24.448 6.677 -28.978 1.00 76.81 127 ALA A N 1
ATOM 973 C CA . ALA A 1 127 ? 25.766 6.053 -29.004 1.00 76.81 127 ALA A CA 1
ATOM 974 C C . ALA A 1 127 ? 26.913 7.072 -29.128 1.00 76.81 127 ALA A C 1
ATOM 976 O O . ALA A 1 127 ? 28.017 6.803 -28.652 1.00 76.81 127 ALA A O 1
ATOM 977 N N . HIS A 1 128 ? 26.664 8.226 -29.755 1.00 70.44 128 HIS A N 1
ATOM 978 C CA . HIS A 1 128 ? 27.717 9.178 -30.120 1.00 70.44 128 HIS A CA 1
ATOM 979 C C . HIS A 1 128 ? 27.710 10.499 -29.340 1.00 70.44 128 HIS A C 1
ATOM 981 O O . HIS A 1 128 ? 28.777 11.080 -29.154 1.00 70.44 128 HIS A O 1
ATOM 987 N N . GLU A 1 129 ? 26.557 10.976 -28.865 1.00 75.69 129 GLU A N 1
ATOM 988 C CA . GLU A 1 129 ? 26.428 12.339 -28.318 1.00 75.69 129 GLU A CA 1
ATOM 989 C C . GLU A 1 129 ? 25.826 12.382 -26.912 1.00 75.69 129 GLU A C 1
ATOM 991 O O . GLU A 1 129 ? 26.197 13.231 -26.103 1.00 75.69 129 GLU A O 1
ATOM 996 N N . THR A 1 130 ? 24.895 11.477 -26.603 1.00 68.38 130 THR A N 1
ATOM 997 C CA . THR A 1 130 ? 24.051 11.583 -25.397 1.00 68.38 130 THR A CA 1
ATOM 998 C C . THR A 1 130 ? 24.199 10.424 -24.410 1.00 68.38 130 THR A C 1
ATOM 1000 O O . THR A 1 130 ? 23.426 10.329 -23.456 1.00 68.38 130 THR A O 1
ATOM 1003 N N . ASP A 1 131 ? 25.215 9.569 -24.581 1.00 76.25 131 ASP A N 1
ATOM 1004 C CA . ASP A 1 131 ? 25.547 8.469 -23.656 1.00 76.25 131 ASP A CA 1
ATOM 1005 C C . ASP A 1 131 ? 24.326 7.567 -23.350 1.00 76.25 131 ASP A C 1
ATOM 1007 O O . ASP A 1 131 ? 24.070 7.162 -22.217 1.00 76.25 131 ASP A O 1
ATOM 1011 N N . GLY A 1 132 ? 23.470 7.292 -24.336 1.00 74.62 132 GLY A N 1
ATOM 1012 C CA . GLY A 1 132 ? 22.291 6.437 -24.136 1.00 74.62 132 GLY A CA 1
ATOM 1013 C C . GLY A 1 132 ? 21.142 7.082 -23.351 1.00 74.62 132 GLY A C 1
ATOM 1014 O O . GLY A 1 132 ? 20.409 6.379 -22.646 1.00 74.62 132 GLY A O 1
ATOM 1015 N N . MET A 1 133 ? 21.003 8.410 -23.361 1.00 76.31 133 MET A N 1
ATOM 1016 C CA . MET A 1 133 ? 19.939 9.118 -22.639 1.00 76.31 133 MET A CA 1
ATOM 1017 C C . MET A 1 133 ? 18.537 8.693 -23.108 1.00 76.31 133 MET A C 1
ATOM 1019 O O . MET A 1 133 ? 17.679 8.376 -22.276 1.00 76.31 133 MET A O 1
ATOM 1023 N N . HIS A 1 134 ? 18.290 8.640 -24.415 1.00 69.81 134 HIS A N 1
ATOM 1024 C CA . HIS A 1 134 ? 16.969 8.355 -24.978 1.00 69.81 134 HIS A CA 1
ATOM 1025 C C . HIS A 1 134 ? 16.551 6.895 -24.749 1.00 69.81 134 HIS A C 1
ATOM 1027 O O . HIS A 1 134 ? 15.415 6.627 -24.348 1.00 69.81 134 HIS A O 1
ATOM 1033 N N . ILE A 1 135 ? 17.483 5.951 -24.883 1.00 73.25 135 ILE A N 1
ATOM 1034 C CA . ILE A 1 135 ? 17.332 4.529 -24.565 1.00 73.25 135 ILE A CA 1
ATOM 1035 C C . ILE A 1 135 ? 17.021 4.358 -23.076 1.00 73.25 135 ILE A C 1
ATOM 1037 O O . ILE A 1 135 ? 16.101 3.617 -22.720 1.00 73.25 135 ILE A O 1
ATOM 1041 N N . ARG A 1 136 ? 17.720 5.075 -22.182 1.00 71.50 136 ARG A N 1
ATOM 1042 C CA . ARG A 1 136 ? 17.426 5.061 -20.737 1.00 71.50 136 ARG A CA 1
ATOM 1043 C C . ARG A 1 136 ? 16.012 5.562 -20.439 1.00 71.50 136 ARG A C 1
ATOM 1045 O O . ARG A 1 136 ? 15.291 4.920 -19.672 1.00 71.50 136 ARG A O 1
ATOM 1052 N N . HIS A 1 137 ? 15.586 6.660 -21.065 1.00 69.31 137 HIS A N 1
ATOM 1053 C CA . HIS A 1 137 ? 14.222 7.179 -20.926 1.00 69.31 137 HIS A CA 1
ATOM 1054 C C . HIS A 1 137 ? 13.167 6.199 -21.452 1.00 69.31 137 HIS A C 1
ATOM 1056 O O . HIS A 1 137 ? 12.168 5.953 -20.771 1.00 69.31 137 HIS A O 1
ATOM 1062 N N . ARG A 1 138 ? 13.401 5.593 -22.621 1.00 70.62 138 ARG A N 1
ATOM 1063 C CA . ARG A 1 138 ? 12.508 4.598 -23.224 1.00 70.62 138 ARG A CA 1
ATOM 1064 C C . ARG A 1 138 ? 12.378 3.356 -22.349 1.00 70.62 138 ARG A C 1
ATOM 1066 O O . ARG A 1 138 ? 11.259 2.952 -22.044 1.00 70.62 138 ARG A O 1
ATOM 1073 N N . ASN A 1 139 ? 13.493 2.784 -21.902 1.00 71.44 139 ASN A N 1
ATOM 1074 C CA . ASN A 1 139 ? 13.494 1.602 -21.042 1.00 71.44 139 ASN A CA 1
ATOM 1075 C C . ASN A 1 139 ? 12.810 1.888 -19.703 1.00 71.44 139 ASN A C 1
ATOM 1077 O O . ASN A 1 139 ? 11.976 1.105 -19.271 1.00 71.44 139 ASN A O 1
ATOM 1081 N N . SER A 1 140 ? 13.059 3.056 -19.104 1.00 66.12 140 SER A N 1
ATOM 1082 C CA . SER A 1 140 ? 12.349 3.498 -17.898 1.00 66.12 140 SER A CA 1
ATOM 1083 C C . SER A 1 140 ? 10.832 3.615 -18.121 1.00 66.12 140 SER A C 1
ATOM 1085 O O . SER A 1 140 ? 10.038 3.189 -17.282 1.00 66.12 140 SER A O 1
ATOM 1087 N N . ALA A 1 141 ? 10.400 4.129 -19.278 1.00 66.19 141 ALA A N 1
ATOM 1088 C CA . ALA A 1 141 ? 8.983 4.215 -19.631 1.00 66.19 141 ALA A CA 1
ATOM 1089 C C . ALA A 1 141 ? 8.346 2.833 -19.875 1.00 66.19 141 ALA A C 1
ATOM 1091 O O . ALA A 1 141 ? 7.205 2.599 -19.458 1.00 66.19 141 ALA A O 1
ATOM 1092 N N . ILE A 1 142 ? 9.076 1.913 -20.515 1.00 66.19 142 ILE A N 1
ATOM 1093 C CA . ILE A 1 142 ? 8.663 0.519 -20.712 1.00 66.19 142 ILE A CA 1
ATOM 1094 C C . ILE A 1 142 ? 8.538 -0.176 -19.356 1.00 66.19 142 ILE A C 1
ATOM 1096 O O . ILE A 1 142 ? 7.464 -0.703 -19.064 1.00 66.19 142 ILE A O 1
ATOM 1100 N N . ASP A 1 143 ? 9.559 -0.096 -18.503 1.00 64.88 143 ASP A N 1
ATOM 1101 C CA . ASP A 1 143 ? 9.568 -0.655 -17.148 1.00 64.88 143 ASP A CA 1
ATOM 1102 C C . ASP A 1 143 ? 8.383 -0.120 -16.332 1.00 64.88 143 ASP A C 1
ATOM 1104 O O . ASP A 1 143 ? 7.610 -0.894 -15.771 1.00 64.88 143 ASP A O 1
ATOM 1108 N N . ALA A 1 144 ? 8.137 1.194 -16.356 1.00 65.06 144 ALA A N 1
ATOM 1109 C CA . ALA A 1 144 ? 6.983 1.803 -15.697 1.00 65.06 144 ALA A CA 1
ATOM 1110 C C . ALA A 1 144 ? 5.636 1.338 -16.283 1.00 65.06 144 ALA A C 1
ATOM 1112 O O . ALA A 1 144 ? 4.622 1.298 -15.582 1.00 65.06 144 ALA A O 1
ATOM 1113 N N . SER A 1 145 ? 5.572 1.008 -17.577 1.00 64.62 145 SER A N 1
ATOM 1114 C CA . SER A 1 145 ? 4.369 0.436 -18.196 1.00 64.62 145 SER A CA 1
ATOM 1115 C C . SER A 1 145 ? 4.135 -1.016 -17.766 1.00 64.62 145 SER A C 1
ATOM 1117 O O . SER A 1 145 ? 2.994 -1.391 -17.493 1.00 64.62 145 SER A O 1
ATOM 1119 N N . VAL A 1 146 ? 5.204 -1.807 -17.644 1.00 66.62 146 VAL A N 1
ATOM 1120 C CA . VAL A 1 146 ? 5.168 -3.204 -17.195 1.00 66.62 146 VAL A CA 1
ATOM 1121 C C . VAL A 1 146 ? 4.801 -3.270 -15.714 1.00 66.62 146 VAL A C 1
ATOM 1123 O O . VAL A 1 146 ? 3.876 -3.994 -15.349 1.00 66.62 146 VAL A O 1
ATOM 1126 N N . GLU A 1 147 ? 5.439 -2.449 -14.875 1.00 65.81 147 GLU A N 1
ATOM 1127 C CA . GLU A 1 147 ? 5.112 -2.318 -13.452 1.00 65.81 147 GLU A CA 1
ATOM 1128 C C . GLU A 1 147 ? 3.643 -1.918 -13.253 1.00 65.81 147 GLU A C 1
ATOM 1130 O O . GLU A 1 147 ? 2.956 -2.498 -12.412 1.00 65.81 147 GLU A O 1
ATOM 1135 N N . ARG A 1 148 ? 3.120 -0.976 -14.053 1.00 64.00 148 ARG A N 1
ATOM 1136 C CA . ARG A 1 148 ? 1.696 -0.605 -14.013 1.00 64.00 148 ARG A CA 1
ATOM 1137 C C . ARG A 1 148 ? 0.782 -1.757 -14.416 1.00 64.00 148 ARG A C 1
ATOM 1139 O O . ARG A 1 148 ? -0.161 -2.044 -13.689 1.00 64.00 148 ARG A O 1
ATOM 1146 N N . ARG A 1 149 ? 1.056 -2.458 -15.522 1.00 63.81 149 ARG A N 1
ATOM 1147 C CA . ARG A 1 149 ? 0.233 -3.612 -15.940 1.00 63.81 149 ARG A CA 1
ATOM 1148 C C . ARG A 1 149 ? 0.203 -4.714 -14.883 1.00 63.81 149 ARG A C 1
ATOM 1150 O O . ARG A 1 149 ? -0.861 -5.263 -14.625 1.00 63.81 149 ARG A O 1
ATOM 1157 N N . ALA A 1 150 ? 1.338 -5.002 -14.246 1.00 66.19 150 ALA A N 1
ATOM 1158 C CA . ALA A 1 150 ? 1.413 -5.982 -13.163 1.00 66.19 150 ALA A CA 1
ATOM 1159 C C . ALA A 1 150 ? 0.582 -5.564 -11.936 1.00 66.19 150 ALA A C 1
ATOM 1161 O O . ALA A 1 150 ? 0.036 -6.409 -11.226 1.00 66.19 150 ALA A O 1
ATOM 1162 N N . LYS A 1 151 ? 0.466 -4.256 -11.682 1.00 68.25 151 LYS A N 1
ATOM 1163 C CA . LYS A 1 151 ? -0.388 -3.717 -10.620 1.00 68.25 151 LYS A CA 1
ATOM 1164 C C . LYS A 1 151 ? -1.868 -3.702 -10.989 1.00 68.25 151 LYS A C 1
ATOM 1166 O O . LYS A 1 151 ? -2.687 -3.920 -10.112 1.00 68.25 151 LYS A O 1
ATOM 1171 N N . CYS A 1 152 ? -2.208 -3.533 -12.261 1.00 70.06 152 CYS A N 1
ATOM 1172 C CA . CYS A 1 152 ? -3.588 -3.410 -12.736 1.00 70.06 152 CYS A CA 1
ATOM 1173 C C . CYS A 1 152 ? -4.152 -4.713 -13.337 1.00 70.06 152 CYS A C 1
ATOM 1175 O O . CYS A 1 152 ? -4.947 -4.665 -14.277 1.00 70.06 152 CYS A O 1
ATOM 1177 N N . SER A 1 153 ? -3.738 -5.890 -12.851 1.00 73.81 153 SER A N 1
ATOM 1178 C CA . SER A 1 153 ? -4.323 -7.157 -13.312 1.00 73.81 153 SER A CA 1
ATOM 1179 C C . SER A 1 153 ? -5.783 -7.293 -12.855 1.00 73.81 153 SER A C 1
ATOM 1181 O O . SER A 1 153 ? -6.150 -6.802 -11.788 1.00 73.81 153 SER A O 1
ATOM 1183 N N . LYS A 1 154 ? -6.630 -7.985 -13.634 1.00 73.00 154 LYS A N 1
ATOM 1184 C CA . LYS A 1 154 ? -8.070 -8.145 -13.333 1.00 73.00 154 LYS A CA 1
ATOM 1185 C C . LYS A 1 154 ? -8.318 -8.713 -11.930 1.00 73.00 154 LYS A C 1
ATOM 1187 O O . LYS A 1 154 ? -9.153 -8.203 -11.194 1.00 73.00 154 LYS A O 1
ATOM 1192 N N . GLU A 1 155 ? -7.556 -9.733 -11.545 1.00 73.88 155 GLU A N 1
ATOM 1193 C CA . GLU A 1 155 ? -7.633 -10.343 -10.212 1.00 73.88 155 GLU A CA 1
ATOM 1194 C C . GLU A 1 155 ? -7.243 -9.362 -9.103 1.00 73.88 155 GLU A C 1
ATOM 1196 O O . GLU A 1 155 ? -7.850 -9.339 -8.035 1.00 73.88 155 GLU A O 1
ATOM 1201 N N . ARG A 1 156 ? -6.229 -8.527 -9.348 1.00 72.94 156 ARG A N 1
ATOM 1202 C CA . ARG A 1 156 ? -5.773 -7.523 -8.386 1.00 72.94 156 ARG A CA 1
ATOM 1203 C C . ARG A 1 156 ? -6.764 -6.366 -8.259 1.00 72.94 156 ARG A C 1
ATOM 1205 O O . ARG A 1 156 ? -6.967 -5.890 -7.149 1.00 72.94 156 ARG A O 1
ATOM 1212 N N . ILE A 1 157 ? -7.433 -5.985 -9.349 1.00 75.94 157 ILE A N 1
ATOM 1213 C CA . ILE A 1 157 ? -8.543 -5.021 -9.342 1.00 75.94 157 ILE A CA 1
ATOM 1214 C C . ILE A 1 157 ? -9.727 -5.571 -8.534 1.00 75.94 157 ILE A C 1
ATOM 1216 O O . ILE A 1 157 ? -10.232 -4.868 -7.668 1.00 75.94 157 ILE A O 1
ATOM 1220 N N . GLY A 1 158 ? -10.112 -6.837 -8.726 1.00 72.19 158 GLY A N 1
ATOM 1221 C CA . GLY A 1 158 ? -11.178 -7.457 -7.925 1.00 72.19 158 GLY A CA 1
ATOM 1222 C C . GLY A 1 158 ? -10.850 -7.488 -6.426 1.00 72.19 158 GLY A C 1
ATOM 1223 O O . GLY A 1 158 ? -11.662 -7.072 -5.602 1.00 72.19 158 GLY A O 1
ATOM 1224 N N . ARG A 1 159 ? -9.619 -7.886 -6.065 1.00 74.25 159 ARG A N 1
ATOM 1225 C CA . ARG A 1 159 ? -9.141 -7.847 -4.667 1.00 74.25 159 ARG A CA 1
ATOM 1226 C C . ARG A 1 159 ? -9.085 -6.423 -4.103 1.00 74.25 159 ARG A C 1
ATOM 1228 O O . ARG A 1 159 ? -9.349 -6.224 -2.920 1.00 74.25 159 ARG A O 1
ATOM 1235 N N . MET A 1 160 ? -8.741 -5.437 -4.933 1.00 84.25 160 MET A N 1
ATOM 1236 C CA . MET A 1 160 ? -8.745 -4.023 -4.558 1.00 84.25 160 MET A CA 1
ATOM 1237 C C . MET A 1 160 ? -10.162 -3.536 -4.241 1.00 84.25 160 MET A C 1
ATOM 1239 O O . MET A 1 160 ? -10.360 -2.931 -3.190 1.00 84.25 160 MET A O 1
ATOM 1243 N N . GLU A 1 161 ? -11.132 -3.791 -5.123 1.00 80.00 161 GLU A N 1
ATOM 1244 C CA . GLU A 1 161 ? -12.528 -3.383 -4.927 1.00 80.00 161 GLU A CA 1
ATOM 1245 C C . GLU A 1 161 ? -13.112 -3.997 -3.653 1.00 80.00 161 GLU A C 1
ATOM 1247 O O . GLU A 1 161 ? -13.725 -3.292 -2.852 1.00 80.00 161 GLU A O 1
ATOM 1252 N N . GLU A 1 162 ? -12.844 -5.283 -3.415 1.00 82.69 162 GLU A N 1
ATOM 1253 C CA . GLU A 1 162 ? -13.255 -5.973 -2.194 1.00 82.69 162 GLU A CA 1
ATOM 1254 C C . GLU A 1 162 ? -12.659 -5.312 -0.939 1.00 82.69 162 GLU A C 1
ATOM 1256 O O . GLU A 1 162 ? -13.395 -4.934 -0.023 1.00 82.69 162 GLU A O 1
ATOM 1261 N N . ALA A 1 163 ? -11.335 -5.127 -0.907 1.00 82.25 163 ALA A N 1
ATOM 1262 C CA . ALA A 1 163 ? -10.636 -4.587 0.256 1.00 82.25 163 ALA A CA 1
ATOM 1263 C C . ALA A 1 163 ? -11.012 -3.124 0.548 1.00 82.25 163 ALA A C 1
ATOM 1265 O O . ALA A 1 163 ? -11.188 -2.747 1.708 1.00 82.25 163 ALA A O 1
ATOM 1266 N N . LEU A 1 164 ? -11.175 -2.293 -0.488 1.00 85.31 164 LEU A N 1
ATOM 1267 C CA . LEU A 1 164 ? -11.613 -0.905 -0.322 1.00 85.31 164 LEU A CA 1
ATOM 1268 C C . LEU A 1 164 ? -13.080 -0.812 0.096 1.00 85.31 164 LEU A C 1
ATOM 1270 O O . LEU A 1 164 ? -13.421 0.095 0.854 1.00 85.31 164 LEU A O 1
ATOM 1274 N N . ALA A 1 165 ? -13.936 -1.750 -0.327 1.00 85.19 165 ALA A N 1
ATOM 1275 C CA . ALA A 1 165 ? -15.338 -1.792 0.081 1.00 85.19 165 ALA A CA 1
ATOM 1276 C C . ALA A 1 165 ? -15.521 -2.119 1.572 1.00 85.19 165 ALA A C 1
ATOM 1278 O O . ALA A 1 165 ? -16.523 -1.711 2.163 1.00 85.19 165 ALA A O 1
ATOM 1279 N N . TRP A 1 166 ? -14.565 -2.798 2.216 1.00 85.81 166 TRP A N 1
ATOM 1280 C CA . TRP A 1 166 ? -14.621 -3.073 3.658 1.00 85.81 166 TRP A CA 1
ATOM 1281 C C . TRP A 1 166 ? -14.685 -1.796 4.498 1.00 85.81 166 TRP A C 1
ATOM 1283 O O . TRP A 1 166 ? -15.444 -1.733 5.465 1.00 85.81 166 TRP A O 1
ATOM 1293 N N . VAL A 1 167 ? -13.939 -0.756 4.116 1.00 85.56 167 VAL A N 1
ATOM 1294 C CA . VAL A 1 167 ? -13.822 0.482 4.900 1.00 85.56 167 VAL A CA 1
ATOM 1295 C C . VAL A 1 167 ? -15.165 1.219 5.043 1.00 85.56 167 VAL A C 1
ATOM 1297 O O . VAL A 1 167 ? -15.599 1.418 6.177 1.00 85.56 167 VAL A O 1
ATOM 1300 N N . PRO A 1 168 ? -15.882 1.602 3.966 1.00 87.25 168 PRO A N 1
ATOM 1301 C CA . PRO A 1 168 ? -17.187 2.245 4.099 1.00 87.25 168 PRO A CA 1
ATOM 1302 C C . PRO A 1 168 ? -18.281 1.301 4.614 1.00 87.25 168 PRO A C 1
ATOM 1304 O O . PRO A 1 168 ? -19.269 1.784 5.168 1.00 87.25 168 PRO A O 1
ATOM 1307 N N . ARG A 1 169 ? -18.127 -0.020 4.443 1.00 84.94 169 ARG A N 1
ATOM 1308 C CA . ARG A 1 169 ? -19.129 -1.015 4.849 1.00 84.94 169 ARG A CA 1
ATOM 1309 C C . ARG A 1 169 ? -19.092 -1.334 6.342 1.00 84.94 169 ARG A C 1
ATOM 1311 O O . ARG A 1 169 ? -20.151 -1.514 6.934 1.00 84.94 169 ARG A O 1
ATOM 1318 N N . PHE A 1 170 ? -17.904 -1.420 6.938 1.00 87.62 170 PHE A N 1
ATOM 1319 C CA . PHE A 1 170 ? -17.734 -1.894 8.317 1.00 87.62 170 PHE A CA 1
ATOM 1320 C C . PHE A 1 170 ? -17.346 -0.794 9.302 1.00 87.62 170 PHE A C 1
ATOM 1322 O O . PHE A 1 170 ? -17.764 -0.843 10.454 1.00 87.62 170 PHE A O 1
ATOM 1329 N N . VAL A 1 171 ? -16.595 0.222 8.873 1.00 87.56 171 VAL A N 1
ATOM 1330 C CA . VAL A 1 171 ? -16.175 1.312 9.765 1.00 87.56 171 VAL A CA 1
ATOM 1331 C C . VAL A 1 171 ? -17.257 2.375 9.763 1.00 87.56 171 VAL A C 1
ATOM 1333 O O . VAL A 1 171 ? -17.557 2.909 8.707 1.00 87.56 171 VAL A O 1
ATOM 1336 N N . TRP A 1 172 ? -17.884 2.711 10.888 1.00 82.06 172 TRP A N 1
ATOM 1337 C CA . TRP A 1 172 ? -19.005 3.676 10.885 1.00 82.06 172 TRP A CA 1
ATOM 1338 C C . TRP A 1 172 ? -18.552 5.129 11.042 1.00 82.06 172 TRP A C 1
ATOM 1340 O O . TRP A 1 172 ? -19.179 6.036 10.502 1.00 82.06 172 TRP A O 1
ATOM 1350 N N . ASP A 1 173 ? -17.436 5.350 11.734 1.00 88.25 173 ASP A N 1
ATOM 1351 C CA . ASP A 1 173 ? -16.892 6.686 11.973 1.00 88.25 173 ASP A CA 1
ATOM 1352 C C . ASP A 1 173 ? -16.175 7.224 10.723 1.00 88.25 173 ASP A C 1
ATOM 1354 O O . ASP A 1 173 ? -15.219 6.628 10.215 1.00 88.25 173 ASP A O 1
ATOM 1358 N N . HIS A 1 174 ? -16.632 8.378 10.238 1.00 85.69 174 HIS A N 1
ATOM 1359 C CA . HIS A 1 174 ? -16.080 9.048 9.066 1.00 85.69 174 HIS A CA 1
ATOM 1360 C C . HIS A 1 174 ? -14.605 9.443 9.238 1.00 85.69 174 HIS A C 1
ATOM 1362 O O . HIS A 1 174 ? -13.812 9.263 8.313 1.00 85.69 174 HIS A O 1
ATOM 1368 N N . GLU A 1 175 ? -14.203 9.922 10.417 1.00 86.56 175 GLU A N 1
ATOM 1369 C CA . GLU A 1 175 ? -12.814 10.324 10.668 1.00 86.56 175 GLU A CA 1
ATOM 1370 C C . GLU A 1 175 ? -11.886 9.103 10.702 1.00 86.56 175 GLU A C 1
ATOM 1372 O O . GLU A 1 175 ? -10.761 9.163 10.201 1.00 86.56 175 GLU A O 1
ATOM 1377 N N . MET A 1 176 ? -12.369 7.963 11.214 1.00 88.19 176 MET A N 1
ATOM 1378 C CA . MET A 1 176 ? -11.615 6.705 11.194 1.00 88.19 176 MET A CA 1
ATOM 1379 C C . MET A 1 176 ? -11.439 6.174 9.769 1.00 88.19 176 MET A C 1
ATOM 1381 O O . MET A 1 176 ? -10.337 5.747 9.420 1.00 88.19 176 MET A O 1
ATOM 1385 N N . ARG A 1 177 ? -12.480 6.262 8.922 1.00 86.81 177 ARG A N 1
ATOM 1386 C CA . ARG A 1 177 ? -12.384 5.921 7.488 1.00 86.81 177 ARG A CA 1
ATOM 1387 C C . ARG A 1 177 ? -11.328 6.769 6.787 1.00 86.81 177 ARG A C 1
ATOM 1389 O O . ARG A 1 177 ? -10.491 6.236 6.067 1.00 86.81 177 ARG A O 1
ATOM 1396 N N . ILE A 1 178 ? -11.345 8.084 7.005 1.00 88.06 178 ILE A N 1
ATOM 1397 C CA . ILE A 1 178 ? -10.354 8.977 6.395 1.00 88.06 178 ILE A CA 1
ATOM 1398 C C . ILE A 1 178 ? -8.948 8.621 6.890 1.00 88.06 178 ILE A C 1
ATOM 1400 O O . ILE A 1 178 ? -8.023 8.548 6.085 1.00 88.06 178 ILE A O 1
ATOM 1404 N N . ALA A 1 179 ? -8.778 8.377 8.191 1.00 88.94 179 ALA A N 1
ATOM 1405 C CA . ALA A 1 179 ? -7.476 8.064 8.770 1.00 88.94 179 ALA A CA 1
ATOM 1406 C C . ALA A 1 179 ? -6.874 6.765 8.208 1.00 88.94 179 ALA A C 1
ATOM 1408 O O . ALA A 1 179 ? -5.703 6.770 7.828 1.00 88.94 179 ALA A O 1
ATOM 1409 N N . ILE A 1 180 ? -7.653 5.678 8.114 1.00 90.31 180 ILE A N 1
ATOM 1410 C CA . ILE A 1 180 ? -7.160 4.394 7.588 1.00 90.31 180 ILE A CA 1
ATOM 1411 C C . ILE A 1 180 ? -6.841 4.470 6.091 1.00 90.31 180 ILE A C 1
ATOM 1413 O O . ILE A 1 180 ? -5.795 3.978 5.671 1.00 90.31 180 ILE A O 1
ATOM 1417 N N . LEU A 1 181 ? -7.678 5.146 5.295 1.00 89.50 181 LEU A N 1
ATOM 1418 C CA . LEU A 1 181 ? -7.431 5.322 3.861 1.00 89.50 181 LEU A CA 1
ATOM 1419 C C . LEU A 1 181 ? -6.206 6.211 3.613 1.00 89.50 181 LEU A C 1
ATOM 1421 O O . LEU A 1 181 ? -5.355 5.855 2.803 1.00 89.50 181 LEU A O 1
ATOM 1425 N N . ALA A 1 182 ? -6.066 7.318 4.349 1.00 86.94 182 ALA A N 1
ATOM 1426 C CA . ALA A 1 182 ? -4.901 8.197 4.243 1.00 86.94 182 ALA A CA 1
ATOM 1427 C C . ALA A 1 182 ? -3.608 7.483 4.662 1.00 86.94 182 ALA A C 1
ATOM 1429 O O . ALA A 1 182 ? -2.574 7.640 4.014 1.00 86.94 182 ALA A O 1
ATOM 1430 N N . TYR A 1 183 ? -3.658 6.673 5.723 1.00 88.31 183 TYR A N 1
ATOM 1431 C CA . TYR A 1 183 ? -2.519 5.858 6.140 1.00 88.31 183 TYR A CA 1
ATOM 1432 C C . TYR A 1 183 ? -2.124 4.851 5.056 1.00 88.31 183 TYR A C 1
ATOM 1434 O O . TYR A 1 183 ? -0.950 4.756 4.692 1.00 88.31 183 TYR A O 1
ATOM 1442 N N . ALA A 1 184 ? -3.108 4.144 4.496 1.00 85.62 184 ALA A N 1
ATOM 1443 C CA . ALA A 1 184 ? -2.875 3.179 3.435 1.00 85.62 184 ALA A CA 1
ATOM 1444 C C . ALA A 1 184 ? -2.315 3.834 2.164 1.00 85.62 184 ALA A C 1
ATOM 1446 O O . ALA A 1 184 ? -1.374 3.307 1.574 1.00 85.62 184 ALA A O 1
ATOM 1447 N N . GLU A 1 185 ? -2.814 5.013 1.784 1.00 85.88 185 GLU A N 1
ATOM 1448 C CA . GLU A 1 185 ? -2.296 5.795 0.658 1.00 85.88 185 GLU A CA 1
ATOM 1449 C C . GLU A 1 185 ? -0.829 6.192 0.876 1.00 85.88 185 GLU A C 1
ATOM 1451 O O . GLU A 1 185 ? 0.016 5.997 -0.001 1.00 85.88 185 GLU A O 1
ATOM 1456 N N . VAL A 1 186 ? -0.499 6.717 2.058 1.00 81.75 186 VAL A N 1
ATOM 1457 C CA . VAL A 1 186 ? 0.870 7.115 2.413 1.00 81.75 186 VAL A CA 1
ATOM 1458 C C . VAL A 1 186 ? 1.818 5.922 2.325 1.00 81.75 186 VAL A C 1
ATOM 1460 O O . VAL A 1 186 ? 2.888 6.029 1.720 1.00 81.75 186 VAL A O 1
ATOM 1463 N N . LYS A 1 187 ? 1.417 4.764 2.859 1.00 81.94 187 LYS A N 1
ATOM 1464 C CA . LYS A 1 187 ? 2.230 3.542 2.815 1.00 81.94 187 LYS A CA 1
ATOM 1465 C C . LYS A 1 187 ? 2.321 2.943 1.411 1.00 81.94 187 LYS A C 1
ATOM 1467 O O . LYS A 1 187 ? 3.391 2.464 1.036 1.00 81.94 187 LYS A O 1
ATOM 1472 N N . ALA A 1 188 ? 1.266 3.029 0.604 1.00 78.31 188 ALA A N 1
ATOM 1473 C CA . ALA A 1 188 ? 1.285 2.615 -0.798 1.00 78.31 188 ALA A CA 1
ATOM 1474 C C . ALA A 1 188 ? 2.260 3.467 -1.632 1.00 78.31 188 ALA A C 1
ATOM 1476 O O . ALA A 1 188 ? 3.040 2.933 -2.423 1.00 78.31 188 ALA A O 1
ATOM 1477 N N . ARG A 1 189 ? 2.289 4.787 -1.396 1.00 75.94 189 ARG A N 1
ATOM 1478 C CA . ARG A 1 189 ? 3.227 5.723 -2.042 1.00 75.94 189 ARG A CA 1
ATOM 1479 C C . ARG A 1 189 ? 4.661 5.626 -1.513 1.00 75.94 189 ARG A C 1
ATOM 1481 O O . ARG A 1 189 ? 5.569 6.155 -2.153 1.00 75.94 189 ARG A O 1
ATOM 1488 N N . GLY A 1 190 ? 4.875 4.962 -0.376 1.00 71.69 190 GLY A N 1
ATOM 1489 C CA . GLY A 1 190 ? 6.172 4.901 0.303 1.00 71.69 190 GLY A CA 1
ATOM 1490 C C . GLY A 1 190 ? 6.561 6.219 0.984 1.00 71.69 190 GLY A C 1
ATOM 1491 O O . GLY A 1 190 ? 7.743 6.536 1.087 1.00 71.69 190 GLY A O 1
ATOM 1492 N N . TRP A 1 191 ? 5.581 7.020 1.402 1.00 78.44 191 TRP A N 1
ATOM 1493 C CA . TRP A 1 191 ? 5.797 8.283 2.107 1.00 78.44 191 TRP A CA 1
ATOM 1494 C C . TRP A 1 191 ? 5.905 8.079 3.625 1.00 78.44 191 TRP A C 1
ATOM 1496 O O . TRP A 1 191 ? 5.388 7.110 4.176 1.00 78.44 191 TRP A O 1
ATOM 1506 N N . ASP A 1 192 ? 6.550 9.027 4.309 1.00 76.06 192 ASP A N 1
ATOM 1507 C CA . ASP A 1 192 ? 6.597 9.064 5.775 1.00 76.06 192 ASP A CA 1
ATOM 1508 C C . ASP A 1 192 ? 5.281 9.621 6.341 1.00 76.06 192 ASP A C 1
ATOM 1510 O O . ASP A 1 192 ? 4.868 10.748 6.039 1.00 76.06 192 ASP A O 1
ATOM 1514 N N . TRP A 1 193 ? 4.640 8.829 7.201 1.00 82.25 193 TRP A N 1
ATOM 1515 C CA . TRP A 1 193 ? 3.387 9.171 7.864 1.00 82.25 193 TRP A CA 1
ATOM 1516 C C . TRP A 1 193 ? 3.496 10.394 8.772 1.00 82.25 193 TRP A C 1
ATOM 1518 O O . TRP A 1 193 ? 2.594 11.233 8.790 1.00 82.25 193 TRP A O 1
ATOM 1528 N N . SER A 1 194 ? 4.612 10.550 9.485 1.00 80.38 194 SER A N 1
ATOM 1529 C CA . SER A 1 194 ? 4.807 11.678 10.407 1.00 80.38 194 SER A CA 1
ATOM 1530 C C . SER A 1 194 ? 4.844 12.992 9.628 1.00 80.38 194 SER A C 1
ATOM 1532 O O . SER A 1 194 ? 4.109 13.936 9.928 1.00 80.38 194 SER A O 1
ATOM 1534 N N . ARG A 1 195 ? 5.623 13.006 8.541 1.00 77.25 195 ARG A N 1
ATOM 1535 C CA . ARG A 1 195 ? 5.728 14.146 7.629 1.00 77.25 195 ARG A CA 1
ATOM 1536 C C . ARG A 1 195 ? 4.401 14.463 6.932 1.00 77.25 195 ARG A C 1
ATOM 1538 O O . ARG A 1 195 ? 4.075 15.638 6.728 1.00 77.25 195 ARG A O 1
ATOM 1545 N N . TYR A 1 196 ? 3.628 13.437 6.570 1.00 84.38 196 TYR A N 1
ATOM 1546 C CA . TYR A 1 196 ? 2.298 13.614 5.989 1.00 84.38 196 TYR A CA 1
ATOM 1547 C C . TYR A 1 196 ? 1.346 14.322 6.963 1.00 84.38 196 TYR A C 1
ATOM 1549 O O . TYR A 1 196 ? 0.726 15.318 6.586 1.00 84.38 196 TYR A O 1
ATOM 1557 N N . ILE A 1 197 ? 1.283 13.872 8.223 1.00 85.69 197 ILE A N 1
ATOM 1558 C CA . ILE A 1 197 ? 0.443 14.491 9.262 1.00 85.69 197 ILE A CA 1
ATOM 1559 C C . ILE A 1 197 ? 0.812 15.964 9.458 1.00 85.69 197 ILE A C 1
ATOM 1561 O O . ILE A 1 197 ? -0.074 16.820 9.475 1.00 85.69 197 ILE A O 1
ATOM 1565 N N . GLU A 1 198 ? 2.103 16.281 9.580 1.00 82.69 198 GLU A N 1
ATOM 1566 C CA . GLU A 1 198 ? 2.568 17.663 9.749 1.00 82.69 198 GLU A CA 1
ATOM 1567 C C . GLU A 1 198 ? 2.144 18.551 8.577 1.00 82.69 198 GLU A C 1
ATOM 1569 O O . GLU A 1 198 ? 1.602 19.641 8.770 1.00 82.69 198 GLU A O 1
ATOM 1574 N N . THR A 1 199 ? 2.338 18.063 7.351 1.00 85.94 199 THR A N 1
ATOM 1575 C CA . THR A 1 199 ? 1.958 18.783 6.129 1.00 85.94 199 THR A CA 1
ATOM 1576 C C . THR A 1 199 ? 0.448 18.998 6.063 1.00 85.94 199 THR A C 1
ATOM 1578 O O . THR A 1 199 ? -0.012 20.098 5.747 1.00 85.94 199 THR A O 1
ATOM 1581 N N . ARG A 1 200 ? -0.337 17.971 6.401 1.00 86.31 200 ARG A N 1
ATOM 1582 C CA . ARG A 1 200 ? -1.800 18.036 6.445 1.00 86.31 200 ARG A CA 1
ATOM 1583 C C . ARG A 1 200 ? -2.280 19.045 7.483 1.00 86.31 200 ARG A C 1
ATOM 1585 O O . ARG A 1 200 ? -3.104 19.888 7.149 1.00 86.31 200 ARG A O 1
ATOM 1592 N N . ASN A 1 201 ? -1.749 19.002 8.705 1.00 88.50 201 ASN A N 1
ATOM 1593 C CA . ASN A 1 201 ? -2.135 19.920 9.780 1.00 88.50 201 ASN A CA 1
ATOM 1594 C C . ASN A 1 201 ? -1.782 21.377 9.453 1.00 88.50 201 ASN A C 1
ATOM 1596 O O . ASN A 1 201 ? -2.554 22.272 9.782 1.00 88.50 201 ASN A O 1
ATOM 1600 N N . ARG A 1 202 ? -0.664 21.623 8.755 1.00 82.69 202 ARG A N 1
ATOM 1601 C CA . ARG A 1 202 ? -0.311 22.966 8.264 1.00 82.69 202 ARG A CA 1
ATOM 1602 C C . ARG A 1 202 ? -1.282 23.468 7.194 1.00 82.69 202 ARG A C 1
ATOM 1604 O O . ARG A 1 202 ? -1.698 24.618 7.244 1.00 82.69 202 ARG A O 1
ATOM 1611 N N . ARG A 1 203 ? -1.646 22.616 6.226 1.00 83.44 203 ARG A N 1
ATOM 1612 C CA . ARG A 1 203 ? -2.554 22.980 5.120 1.00 83.44 203 ARG A CA 1
ATOM 1613 C C . ARG A 1 203 ? -4.010 23.124 5.560 1.00 83.44 203 ARG A C 1
ATOM 1615 O O . ARG A 1 203 ? -4.742 23.920 4.988 1.00 83.44 203 ARG A O 1
ATOM 1622 N N . GLN A 1 204 ? -4.438 22.336 6.541 1.00 85.19 204 GLN A N 1
ATOM 1623 C CA . GLN A 1 204 ? -5.812 22.291 7.040 1.00 85.19 204 GLN A CA 1
ATOM 1624 C C . GLN A 1 204 ? -5.873 22.775 8.491 1.00 85.19 204 GLN A C 1
ATOM 1626 O O . GLN A 1 204 ? -6.381 22.069 9.360 1.00 85.19 204 GLN A O 1
ATOM 1631 N N . SER A 1 205 ? -5.375 23.985 8.746 1.00 81.69 205 SER A N 1
ATOM 1632 C CA . SER A 1 205 ? -5.344 24.582 10.091 1.00 81.69 205 SER A CA 1
ATOM 1633 C C . SER A 1 205 ? -6.732 24.762 10.718 1.00 81.69 205 SER A C 1
ATOM 1635 O O . SER A 1 205 ? -6.856 24.763 11.936 1.00 81.69 205 SER A O 1
ATOM 1637 N N . GLN A 1 206 ? -7.776 24.867 9.891 1.00 83.38 206 GLN A N 1
ATOM 1638 C CA . GLN A 1 206 ? -9.172 25.000 10.325 1.00 83.38 206 GLN A CA 1
ATOM 1639 C C . GLN A 1 206 ? -9.791 23.680 10.809 1.00 83.38 206 GLN A C 1
ATOM 1641 O O . GLN A 1 206 ? -10.831 23.682 11.462 1.00 83.38 206 GLN A O 1
ATOM 1646 N N . LYS A 1 207 ? -9.189 22.532 10.469 1.00 84.75 207 LYS A N 1
ATOM 1647 C CA . LYS A 1 207 ? -9.684 21.213 10.883 1.00 84.75 207 LYS A CA 1
ATOM 1648 C C . LYS A 1 207 ? -8.986 20.763 12.158 1.00 84.75 207 LYS A C 1
ATOM 1650 O O . LYS A 1 207 ? -7.865 21.170 12.451 1.00 84.75 207 LYS A O 1
ATOM 1655 N N . LYS A 1 208 ? -9.623 19.841 12.888 1.00 87.06 208 LYS A N 1
ATOM 1656 C CA . LYS A 1 208 ? -9.027 19.212 14.071 1.00 87.06 208 LYS A CA 1
ATOM 1657 C C . LYS A 1 208 ? -7.638 18.666 13.735 1.00 87.06 208 LYS A C 1
ATOM 1659 O O . LYS A 1 208 ? -7.484 17.859 12.808 1.00 87.06 208 LYS A O 1
ATOM 1664 N N . ALA A 1 209 ? -6.644 19.108 14.502 1.00 88.62 209 ALA A N 1
ATOM 1665 C CA . ALA A 1 209 ? -5.269 18.677 14.333 1.00 88.62 209 ALA A CA 1
ATOM 1666 C C . ALA A 1 209 ? -5.166 17.163 14.533 1.00 88.62 209 ALA A C 1
ATOM 1668 O O . ALA A 1 209 ? -5.658 16.593 15.511 1.00 88.62 209 ALA A O 1
ATOM 1669 N N . TRP A 1 210 ? -4.522 16.508 13.579 1.00 90.44 210 TRP A N 1
ATOM 1670 C CA . TRP A 1 210 ? -4.251 15.088 13.645 1.00 90.44 210 TRP A CA 1
ATOM 1671 C C . TRP A 1 210 ? -3.043 14.833 14.538 1.00 90.44 210 TRP A C 1
ATOM 1673 O O . TRP A 1 210 ? -1.963 15.376 14.311 1.00 90.44 210 TRP A O 1
ATOM 1683 N N . VAL A 1 211 ? -3.235 13.993 15.551 1.00 89.06 211 VAL A N 1
ATOM 1684 C CA . VAL A 1 211 ? -2.187 13.584 16.488 1.00 89.06 211 VAL A CA 1
ATOM 1685 C C . VAL A 1 211 ? -1.875 12.115 16.242 1.00 89.06 211 VAL A C 1
ATOM 1687 O O . VAL A 1 211 ? -2.769 11.273 16.314 1.00 89.06 211 VAL A O 1
ATOM 1690 N N . LYS A 1 212 ? -0.599 11.805 15.991 1.00 85.44 212 LYS A N 1
ATOM 1691 C CA . LYS A 1 212 ? -0.104 10.476 15.585 1.00 85.44 212 LYS A CA 1
ATOM 1692 C C . LYS A 1 212 ? -0.655 9.331 16.449 1.00 85.44 212 LYS A C 1
ATOM 1694 O O . LYS A 1 212 ? -1.239 8.391 15.924 1.00 85.44 212 LYS A O 1
ATOM 1699 N N . ARG A 1 213 ? -0.570 9.454 17.780 1.00 84.88 213 ARG A N 1
ATOM 1700 C CA . ARG A 1 213 ? -1.074 8.444 18.733 1.00 84.88 213 ARG A CA 1
ATOM 1701 C C . ARG A 1 213 ? -2.587 8.221 18.636 1.00 84.88 213 ARG A C 1
ATOM 1703 O O . ARG A 1 213 ? -3.055 7.097 18.780 1.00 84.88 213 ARG A O 1
ATOM 1710 N N . THR A 1 214 ? -3.352 9.285 18.417 1.00 88.81 214 THR A N 1
ATOM 1711 C CA . THR A 1 214 ? -4.812 9.208 18.276 1.00 88.81 214 THR A CA 1
ATOM 1712 C C . THR A 1 214 ? -5.190 8.539 16.963 1.00 88.81 214 THR A C 1
ATOM 1714 O O . THR A 1 214 ? -6.055 7.672 16.956 1.00 88.81 214 THR A O 1
ATOM 1717 N N . LEU A 1 215 ? -4.492 8.886 15.878 1.00 88.94 215 LEU A N 1
ATOM 1718 C CA . LEU A 1 215 ? -4.690 8.265 14.571 1.00 88.94 215 LEU A CA 1
ATOM 1719 C C . LEU A 1 215 ? -4.393 6.766 14.600 1.00 88.94 215 LEU A C 1
ATOM 1721 O O . LEU A 1 215 ? -5.159 5.997 14.040 1.00 88.94 215 LEU A O 1
ATOM 1725 N N . TYR A 1 216 ? -3.342 6.336 15.299 1.00 88.88 216 TYR A N 1
ATOM 1726 C CA . TYR A 1 216 ? -3.054 4.908 15.466 1.00 88.88 216 TYR A CA 1
ATOM 1727 C C . TYR A 1 216 ? -4.176 4.162 16.164 1.00 88.88 216 TYR A C 1
ATOM 1729 O O . TYR A 1 216 ? -4.655 3.171 15.633 1.00 88.88 216 TYR A O 1
ATOM 1737 N N . ARG A 1 217 ? -4.692 4.702 17.270 1.00 87.62 217 ARG A N 1
ATOM 1738 C CA . ARG A 1 217 ? -5.853 4.116 17.954 1.00 87.62 217 ARG A CA 1
ATOM 1739 C C . ARG A 1 217 ? -7.099 4.070 17.074 1.00 87.62 217 ARG A C 1
ATOM 1741 O O . ARG A 1 217 ? -7.916 3.169 17.216 1.00 87.62 217 ARG A O 1
ATOM 1748 N N . TRP A 1 218 ? -7.292 5.061 16.207 1.00 91.94 218 TRP A N 1
ATOM 1749 C CA . TRP A 1 218 ? -8.403 5.069 15.253 1.00 91.94 218 TRP A CA 1
ATOM 1750 C C . TRP A 1 218 ? -8.234 3.999 14.178 1.00 91.94 218 TRP A C 1
ATOM 1752 O O . TRP A 1 218 ? -9.198 3.312 13.862 1.00 91.94 218 TRP A O 1
ATOM 1762 N N . ILE A 1 219 ? -7.017 3.826 13.664 1.00 90.38 219 ILE A N 1
ATOM 1763 C CA . ILE A 1 219 ? -6.692 2.800 12.670 1.00 90.38 219 ILE A CA 1
ATOM 1764 C C . ILE A 1 219 ? -6.836 1.400 13.277 1.00 90.38 219 ILE A C 1
ATOM 1766 O O . ILE A 1 219 ? -7.504 0.563 12.685 1.00 90.38 219 ILE A O 1
ATOM 1770 N N . GLU A 1 220 ? -6.309 1.165 14.480 1.00 89.50 220 GLU A N 1
ATOM 1771 C CA . GLU A 1 220 ? -6.489 -0.093 15.221 1.00 89.50 220 GLU A CA 1
ATOM 1772 C C . GLU A 1 220 ? -7.972 -0.425 15.412 1.00 89.50 220 GLU A C 1
ATOM 1774 O O . GLU A 1 220 ? -8.411 -1.522 15.079 1.00 89.50 220 GLU A O 1
ATOM 1779 N N . LYS A 1 221 ? -8.774 0.541 15.880 1.00 91.38 221 LYS A N 1
ATOM 1780 C CA . LYS A 1 221 ? -10.222 0.352 16.051 1.00 91.38 221 LYS A CA 1
ATOM 1781 C C . LYS A 1 221 ? -10.934 0.062 14.733 1.00 91.38 221 LYS A C 1
ATOM 1783 O O . LYS A 1 221 ? -11.822 -0.785 14.706 1.00 91.38 221 LYS A O 1
ATOM 1788 N N . ALA A 1 222 ? -10.563 0.749 13.655 1.00 90.94 222 ALA A N 1
ATOM 1789 C CA . ALA A 1 222 ? -11.124 0.500 12.332 1.00 90.94 222 ALA A CA 1
ATOM 1790 C C . ALA A 1 222 ? -10.794 -0.920 11.847 1.00 90.94 222 ALA A C 1
ATOM 1792 O O . ALA A 1 222 ? -11.682 -1.628 11.379 1.00 90.94 222 ALA A O 1
ATOM 1793 N N . LEU A 1 223 ? -9.546 -1.367 12.014 1.00 88.56 223 LEU A N 1
ATOM 1794 C CA . LEU A 1 223 ? -9.122 -2.724 11.662 1.00 88.56 223 LEU A CA 1
ATOM 1795 C C . LEU A 1 223 ? -9.832 -3.780 12.512 1.00 88.56 223 LEU A C 1
ATOM 1797 O O . LEU A 1 223 ? -10.289 -4.777 11.964 1.00 88.56 223 LEU A O 1
ATOM 1801 N N . GLN A 1 224 ? -10.004 -3.531 13.811 1.00 90.38 224 GLN A N 1
ATOM 1802 C CA . GLN A 1 224 ? -10.758 -4.408 14.704 1.00 90.38 224 GLN A CA 1
ATOM 1803 C C . GLN A 1 224 ? -12.232 -4.526 14.279 1.00 90.38 224 GLN A C 1
ATOM 1805 O O . GLN A 1 224 ? -12.785 -5.621 14.279 1.00 90.38 224 GLN A O 1
ATOM 1810 N N . GLN A 1 225 ? -12.878 -3.425 13.872 1.00 91.38 225 GLN A N 1
ATOM 1811 C CA . GLN A 1 225 ? -14.252 -3.461 13.348 1.00 91.38 225 GLN A CA 1
ATOM 1812 C C . GLN A 1 225 ? -14.350 -4.310 12.076 1.00 91.38 225 GLN A C 1
ATOM 1814 O O . GLN A 1 225 ? -15.257 -5.132 11.955 1.00 91.38 225 GLN A O 1
ATOM 1819 N N . ILE A 1 226 ? -13.402 -4.144 11.150 1.00 87.94 226 ILE A N 1
ATOM 1820 C CA . ILE A 1 226 ? -13.346 -4.933 9.913 1.00 87.94 226 ILE A CA 1
ATOM 1821 C C . ILE A 1 226 ? -13.120 -6.416 10.235 1.00 87.94 226 ILE A C 1
ATOM 1823 O O . ILE A 1 226 ? -13.837 -7.264 9.713 1.00 87.94 226 ILE A O 1
ATOM 1827 N N . GLU A 1 227 ? -12.178 -6.734 11.122 1.00 87.12 227 GLU A N 1
ATOM 1828 C CA . GLU A 1 227 ? -11.890 -8.101 11.569 1.00 87.12 227 GLU A CA 1
ATOM 1829 C C . GLU A 1 227 ? -13.127 -8.771 12.185 1.00 87.12 227 GLU A C 1
ATOM 1831 O O . GLU A 1 227 ? -13.494 -9.872 11.775 1.00 87.12 227 GLU A O 1
ATOM 1836 N N . CYS A 1 228 ? -13.815 -8.098 13.114 1.00 87.31 228 CYS A N 1
ATOM 1837 C CA . CYS A 1 228 ? -15.022 -8.629 13.744 1.00 87.31 228 CYS A CA 1
ATOM 1838 C C . CYS A 1 228 ? -16.132 -8.919 12.724 1.00 87.31 228 CYS A C 1
ATOM 1840 O O . CYS A 1 228 ? -16.799 -9.947 12.822 1.00 87.31 228 CYS A O 1
ATOM 1842 N N . GLU A 1 229 ? -16.345 -8.038 11.747 1.00 86.44 229 GLU A N 1
ATOM 1843 C CA . GLU A 1 229 ? -17.382 -8.229 10.726 1.00 86.44 229 GLU A CA 1
ATOM 1844 C C . GLU A 1 229 ? -17.011 -9.303 9.694 1.00 86.44 229 GLU A C 1
ATOM 1846 O O . GLU A 1 229 ? -17.876 -10.067 9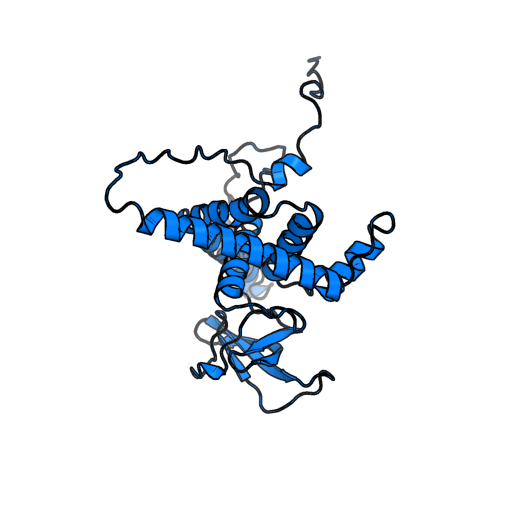.256 1.00 86.44 229 GLU A O 1
ATOM 1851 N N . LEU A 1 230 ? -15.728 -9.425 9.341 1.00 82.50 230 LEU A N 1
ATOM 1852 C CA . LEU A 1 230 ? -15.238 -10.521 8.502 1.00 82.50 230 LEU A CA 1
ATOM 1853 C C . LEU A 1 230 ? -15.384 -11.873 9.213 1.00 82.50 230 LEU A C 1
ATOM 1855 O O . LEU A 1 230 ? -15.856 -12.828 8.598 1.00 82.50 230 LEU A O 1
ATOM 1859 N N . ALA A 1 231 ? -15.066 -11.936 10.510 1.00 77.00 231 ALA A N 1
ATOM 1860 C CA . ALA A 1 231 ? -15.233 -13.137 11.324 1.00 77.00 231 ALA A CA 1
ATOM 1861 C C . ALA A 1 231 ? -16.710 -13.531 11.477 1.00 77.00 231 ALA A C 1
ATOM 1863 O O . ALA A 1 231 ? -17.058 -14.697 11.327 1.00 77.00 231 ALA A O 1
ATOM 1864 N N . LYS A 1 232 ? -17.620 -12.572 11.699 1.00 74.19 232 LYS A N 1
ATOM 1865 C CA . LYS A 1 232 ? -19.068 -12.859 11.731 1.00 74.19 232 LYS A CA 1
ATOM 1866 C C . LYS A 1 232 ? -19.551 -13.480 10.424 1.00 74.19 232 LYS A C 1
ATOM 1868 O O . LYS A 1 232 ? -20.358 -14.400 10.448 1.00 74.19 232 LYS A O 1
ATOM 1873 N N . ARG A 1 233 ? -19.053 -13.011 9.279 1.00 61.94 233 ARG A N 1
ATOM 1874 C CA . ARG A 1 233 ? -19.429 -13.568 7.972 1.00 61.94 233 ARG A CA 1
ATOM 1875 C C . ARG A 1 233 ? -18.820 -14.931 7.693 1.00 61.94 233 ARG A C 1
ATOM 1877 O O . ARG A 1 233 ? -19.502 -15.758 7.099 1.00 61.94 233 ARG A O 1
ATOM 1884 N N . SER A 1 234 ? -17.586 -15.184 8.122 1.00 53.72 234 SER A N 1
ATOM 1885 C CA . SER A 1 234 ? -17.000 -16.523 8.008 1.00 53.72 234 SER A CA 1
ATOM 1886 C C . SER A 1 234 ? -17.701 -17.529 8.925 1.00 53.72 234 SER A C 1
ATOM 1888 O O . SER A 1 234 ? -17.901 -18.669 8.521 1.00 53.72 234 SER A O 1
ATOM 1890 N N . ILE A 1 235 ? -18.156 -17.098 10.107 1.00 45.97 235 ILE A N 1
ATOM 1891 C CA . ILE A 1 235 ? -18.970 -17.912 11.023 1.00 45.97 235 ILE A CA 1
ATOM 1892 C C . ILE A 1 235 ? -20.363 -18.184 10.428 1.00 45.97 235 ILE A C 1
ATOM 1894 O O . ILE A 1 235 ? -20.806 -19.328 10.433 1.00 45.97 235 ILE A O 1
ATOM 1898 N N . LEU A 1 236 ? -21.018 -17.187 9.819 1.00 43.44 236 LEU A N 1
ATOM 1899 C CA . LEU A 1 236 ? -22.301 -17.376 9.115 1.00 43.44 236 LEU A CA 1
ATOM 1900 C C . LEU A 1 236 ? -22.194 -18.341 7.913 1.00 43.44 236 LEU A C 1
ATOM 1902 O O . LEU A 1 236 ? -23.168 -19.007 7.566 1.00 43.44 236 LEU A O 1
ATOM 1906 N N . LEU A 1 237 ? -21.012 -18.454 7.299 1.00 40.75 237 LEU A N 1
ATOM 1907 C CA . LEU A 1 237 ? -20.715 -19.443 6.255 1.00 40.75 237 LEU A CA 1
ATOM 1908 C C . LEU A 1 237 ? -20.435 -20.853 6.809 1.00 40.75 237 LEU A C 1
ATOM 1910 O O . LEU A 1 237 ? -20.591 -21.824 6.076 1.00 40.75 237 LEU A O 1
ATOM 1914 N N . MET A 1 238 ? -20.046 -20.991 8.082 1.00 37.78 238 MET A N 1
ATOM 1915 C CA . MET A 1 238 ? -19.834 -22.300 8.722 1.00 37.78 238 MET A CA 1
ATOM 1916 C C . MET A 1 238 ? -21.122 -22.896 9.311 1.00 37.78 238 MET A C 1
ATOM 1918 O O . MET A 1 238 ? -21.245 -24.116 9.362 1.00 37.78 238 MET A O 1
ATOM 1922 N N . ASP A 1 239 ? -22.109 -22.064 9.658 1.00 33.88 239 ASP A N 1
ATOM 1923 C CA . ASP A 1 239 ? -23.439 -22.504 10.125 1.00 33.88 239 ASP A CA 1
ATOM 19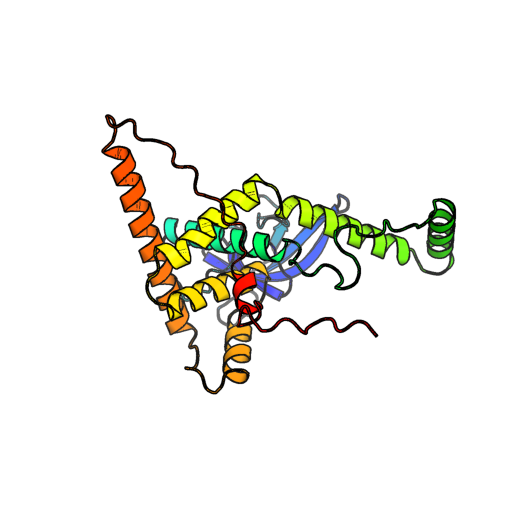24 C C . ASP A 1 239 ? -24.438 -22.799 8.986 1.00 33.88 239 ASP A C 1
ATOM 1926 O O . ASP A 1 239 ? -25.580 -23.192 9.221 1.00 33.88 239 ASP A O 1
ATOM 1930 N N . THR A 1 240 ? -24.024 -22.645 7.724 1.00 37.38 240 THR A N 1
ATOM 1931 C CA . THR A 1 240 ? -24.876 -22.855 6.541 1.00 37.38 240 THR A CA 1
ATOM 1932 C C . THR A 1 240 ? -24.441 -24.052 5.697 1.00 37.38 240 THR A C 1
ATOM 1934 O O . THR A 1 240 ? -24.557 -24.042 4.474 1.00 37.38 240 THR A O 1
ATOM 1937 N N . ALA A 1 241 ? -24.073 -25.165 6.341 1.00 38.94 241 ALA A N 1
ATOM 1938 C CA . ALA A 1 241 ? -23.956 -26.484 5.698 1.00 38.94 241 ALA A CA 1
ATOM 1939 C C . ALA A 1 241 ? -25.305 -27.056 5.178 1.00 38.94 241 ALA A C 1
ATOM 1941 O O . ALA A 1 241 ? -25.451 -28.263 5.000 1.00 38.94 241 ALA A O 1
ATOM 1942 N N . GLY A 1 242 ? -26.304 -26.205 4.919 1.00 36.75 242 GLY A N 1
ATOM 1943 C CA . GLY A 1 242 ? -27.632 -26.616 4.473 1.00 36.75 242 GLY A CA 1
ATOM 1944 C C . GLY A 1 242 ? -28.460 -25.566 3.731 1.00 36.75 242 GLY A C 1
ATOM 1945 O O . GLY A 1 242 ? -29.618 -25.854 3.448 1.00 36.75 242 GLY A O 1
ATOM 1946 N N . LEU A 1 243 ? -27.932 -24.383 3.385 1.00 37.06 243 LEU A N 1
ATOM 1947 C CA . LEU A 1 243 ? -28.702 -23.399 2.609 1.00 37.06 243 LEU A CA 1
ATOM 1948 C C . LEU A 1 243 ? -27.979 -23.008 1.316 1.00 37.06 243 LEU A C 1
ATOM 1950 O O . LEU A 1 243 ? -27.105 -22.146 1.288 1.00 37.06 243 LEU A O 1
ATOM 1954 N N . GLN A 1 244 ? -28.396 -23.644 0.221 1.00 43.09 244 GLN A N 1
ATOM 1955 C CA . GLN A 1 244 ? -28.207 -23.132 -1.132 1.00 43.09 244 GLN A CA 1
ATOM 1956 C C . GLN A 1 244 ? -28.866 -21.747 -1.226 1.00 43.09 244 GLN A C 1
ATOM 1958 O O . GLN A 1 244 ? -30.091 -21.663 -1.271 1.00 43.09 244 GLN A O 1
ATOM 1963 N N . VAL A 1 245 ? -28.087 -20.661 -1.261 1.00 38.09 245 VAL A N 1
ATOM 1964 C CA . VAL A 1 245 ? -28.614 -19.329 -1.593 1.00 38.09 245 VAL A CA 1
ATOM 1965 C C . VAL A 1 245 ? -27.661 -18.595 -2.534 1.00 38.09 245 VAL A C 1
ATOM 1967 O O . VAL A 1 245 ? -26.479 -18.418 -2.258 1.00 38.09 245 VAL A O 1
ATOM 1970 N N . ALA A 1 246 ? -28.253 -18.240 -3.673 1.00 35.00 246 ALA A N 1
ATOM 1971 C CA . ALA A 1 246 ? -27.829 -17.410 -4.791 1.00 35.00 246 ALA A CA 1
ATOM 1972 C C . ALA A 1 246 ? -26.558 -16.554 -4.622 1.00 35.00 246 ALA A C 1
ATOM 1974 O O . ALA A 1 246 ? -26.464 -15.686 -3.756 1.00 35.00 246 ALA A O 1
ATOM 1975 N N . HIS A 1 247 ? -25.638 -16.716 -5.578 1.00 33.88 247 HIS A N 1
ATOM 1976 C CA . HIS A 1 247 ? -24.747 -15.640 -6.004 1.00 33.88 247 HIS A CA 1
ATOM 1977 C C . HIS A 1 247 ? -25.609 -14.468 -6.499 1.00 33.88 247 HIS A C 1
ATOM 1979 O O . HIS A 1 247 ? -26.064 -14.470 -7.640 1.00 33.88 247 HIS A O 1
ATOM 1985 N N . GLU A 1 248 ? -25.827 -13.456 -5.665 1.00 37.12 248 GLU A N 1
ATOM 1986 C CA . GLU A 1 248 ? -26.021 -12.114 -6.201 1.00 37.12 248 GLU A CA 1
ATOM 1987 C C . GLU A 1 248 ? -24.635 -11.587 -6.558 1.00 37.12 248 GLU A C 1
ATOM 1989 O O . GLU A 1 248 ? -23.833 -11.226 -5.692 1.00 37.12 248 GLU A O 1
ATOM 1994 N N . GLU A 1 249 ? -24.331 -11.616 -7.855 1.00 37.47 249 GLU A N 1
ATOM 1995 C CA . GLU A 1 249 ? -23.218 -10.872 -8.425 1.00 37.47 249 GLU A CA 1
ATOM 1996 C C . GLU A 1 249 ? -23.305 -9.434 -7.914 1.00 37.47 249 GLU A C 1
ATOM 1998 O O . GLU A 1 249 ? -24.280 -8.721 -8.165 1.00 37.47 249 GLU A O 1
ATOM 2003 N N . ALA A 1 250 ? -22.294 -9.015 -7.152 1.00 41.19 250 ALA A N 1
ATOM 2004 C CA . ALA A 1 250 ? -22.155 -7.630 -6.755 1.00 41.19 250 ALA A CA 1
ATOM 2005 C C . ALA A 1 250 ? -22.189 -6.787 -8.034 1.00 41.19 250 ALA A C 1
ATOM 2007 O O . ALA A 1 250 ? -21.275 -6.871 -8.854 1.00 41.19 250 ALA A O 1
ATOM 2008 N N . GLN A 1 251 ? -23.255 -6.005 -8.223 1.00 36.50 251 GLN A N 1
ATOM 2009 C CA . GLN A 1 251 ? -23.328 -5.055 -9.323 1.00 36.50 251 GLN A CA 1
ATOM 2010 C C . GLN A 1 251 ? -22.117 -4.131 -9.205 1.00 36.50 251 GLN A C 1
ATOM 2012 O O . GLN A 1 251 ? -22.048 -3.283 -8.313 1.00 36.50 251 GLN A O 1
ATOM 2017 N N . SER A 1 252 ? -21.136 -4.336 -10.084 1.00 39.62 252 SER A N 1
ATOM 2018 C CA . SER A 1 252 ? -19.922 -3.540 -10.152 1.00 39.62 252 SER A CA 1
ATOM 2019 C C . SER A 1 252 ? -20.311 -2.136 -10.603 1.00 39.62 252 SER A C 1
ATOM 2021 O O . SER A 1 252 ? -20.313 -1.810 -11.794 1.00 39.62 252 SER A O 1
ATOM 2023 N N . THR A 1 253 ? -20.668 -1.264 -9.668 1.00 43.31 253 THR A N 1
ATOM 2024 C CA . THR A 1 253 ? -20.654 0.162 -9.955 1.00 43.31 253 THR A CA 1
ATOM 2025 C C . THR A 1 253 ? -19.184 0.540 -10.045 1.00 43.31 253 THR A C 1
ATOM 2027 O O . THR A 1 253 ? -18.559 0.795 -9.021 1.00 43.31 253 THR A O 1
ATOM 2030 N N . GLY A 1 254 ? -18.625 0.510 -11.260 1.00 44.91 254 GLY A N 1
ATOM 2031 C CA . GLY A 1 254 ? -17.234 0.853 -11.592 1.00 44.91 254 GLY A CA 1
ATOM 2032 C C . GLY A 1 254 ? -16.903 2.331 -11.356 1.00 44.91 254 GLY A C 1
ATOM 2033 O O . GLY A 1 254 ? -16.435 3.037 -12.254 1.00 44.91 254 GLY A O 1
ATOM 2034 N N . LYS A 1 255 ? -17.216 2.822 -10.160 1.00 43.72 255 LYS A N 1
ATOM 2035 C CA . LYS A 1 255 ? -16.963 4.167 -9.671 1.00 43.72 255 LYS A CA 1
ATOM 2036 C C . LYS A 1 255 ? -15.782 4.076 -8.714 1.00 43.72 255 LYS A C 1
ATOM 2038 O O . LYS A 1 255 ? -15.889 3.490 -7.640 1.00 43.72 255 LYS A O 1
ATOM 2043 N N . SER A 1 256 ? -14.648 4.637 -9.123 1.00 46.88 256 SER A N 1
ATOM 2044 C CA . SER A 1 256 ? -13.532 4.863 -8.209 1.00 46.88 256 SER A CA 1
ATOM 2045 C C . SER A 1 256 ? -13.974 5.861 -7.136 1.00 46.88 256 SER A C 1
ATOM 2047 O O . SER A 1 256 ? -14.651 6.839 -7.439 1.00 46.88 256 SER A O 1
ATOM 2049 N N . ILE A 1 257 ? -13.575 5.661 -5.880 1.00 48.38 257 ILE A N 1
ATOM 2050 C CA . ILE A 1 257 ? -13.931 6.558 -4.758 1.00 48.38 257 ILE A CA 1
ATOM 2051 C C . ILE A 1 257 ? -13.432 7.998 -5.013 1.00 48.38 257 ILE A C 1
ATOM 2053 O O . ILE A 1 257 ? -13.998 8.977 -4.530 1.00 48.38 257 ILE A O 1
ATOM 2057 N N . THR A 1 258 ? -12.401 8.147 -5.846 1.00 44.81 258 THR A N 1
ATOM 2058 C CA . THR A 1 258 ? -11.857 9.431 -6.302 1.00 44.81 258 THR A CA 1
ATOM 2059 C C . THR A 1 258 ? -12.729 10.163 -7.330 1.00 44.81 258 THR A C 1
ATOM 2061 O O . THR A 1 258 ? -12.503 11.354 -7.551 1.00 44.81 258 THR A O 1
ATOM 2064 N N . SER A 1 259 ? -13.729 9.517 -7.949 1.00 45.06 259 SER A N 1
ATOM 2065 C CA . SER A 1 259 ? -14.599 10.175 -8.936 1.0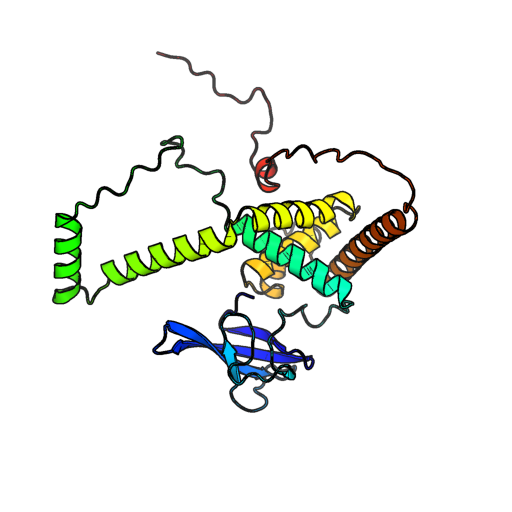0 45.06 259 SER A CA 1
ATOM 2066 C C . SER A 1 259 ? -15.554 11.184 -8.306 1.00 45.06 259 SER A C 1
ATOM 2068 O O . SER A 1 259 ? -15.846 12.207 -8.920 1.00 45.06 259 SER A O 1
ATOM 2070 N N . ASP A 1 260 ? -15.995 10.936 -7.072 1.00 42.53 260 ASP A N 1
ATOM 2071 C CA . ASP A 1 260 ? -16.982 11.790 -6.399 1.00 42.53 260 ASP A CA 1
ATOM 2072 C C . ASP A 1 260 ? -16.356 13.059 -5.803 1.00 42.53 260 ASP A C 1
ATOM 2074 O O . ASP A 1 260 ? -17.040 14.060 -5.616 1.00 42.53 260 ASP A O 1
ATOM 2078 N N . LEU A 1 261 ? -15.035 13.072 -5.591 1.00 45.41 261 LEU A N 1
ATOM 2079 C CA . LEU A 1 261 ? -14.300 14.265 -5.150 1.00 45.41 261 LEU A CA 1
ATOM 2080 C C . LEU A 1 261 ? -14.132 15.322 -6.257 1.00 45.41 261 LEU A C 1
ATOM 2082 O O . LEU A 1 261 ? -13.797 16.469 -5.962 1.00 45.41 261 LEU A O 1
ATOM 2086 N N . HIS A 1 262 ? -14.368 14.955 -7.521 1.00 42.78 262 HIS A N 1
ATOM 2087 C CA . HIS A 1 262 ? -14.215 15.837 -8.685 1.00 42.78 262 HIS A CA 1
ATOM 2088 C C . HIS A 1 262 ? -15.424 15.832 -9.635 1.00 42.78 262 HIS A C 1
ATOM 2090 O O . HIS A 1 262 ? -15.343 16.379 -10.738 1.00 42.78 262 HIS A O 1
ATOM 2096 N N . ALA A 1 263 ? -16.550 15.243 -9.225 1.00 45.62 263 ALA A N 1
ATOM 2097 C CA . ALA A 1 263 ? -17.796 15.328 -9.971 1.00 45.62 263 ALA A CA 1
ATOM 2098 C C . ALA A 1 263 ? -18.388 16.740 -9.835 1.00 45.62 263 ALA A C 1
ATOM 2100 O O . ALA A 1 263 ? -18.487 17.289 -8.738 1.00 45.62 263 ALA A O 1
ATOM 2101 N N . TRP A 1 264 ? -18.764 17.344 -10.965 1.00 48.12 264 TRP A N 1
ATOM 2102 C CA . TRP A 1 264 ? -19.472 18.622 -10.992 1.00 48.12 264 TRP A CA 1
ATOM 2103 C C . TRP A 1 264 ? -20.717 18.545 -10.104 1.00 48.12 264 TRP A C 1
ATOM 2105 O O . TRP A 1 264 ? -21.518 17.621 -10.224 1.00 48.12 264 TRP A O 1
ATOM 2115 N N . MET A 1 265 ? -20.860 19.515 -9.203 1.00 42.75 265 MET A N 1
ATOM 2116 C CA . MET A 1 265 ? -21.805 19.458 -8.083 1.00 42.75 265 MET A CA 1
ATOM 2117 C C . MET A 1 265 ? -23.296 19.609 -8.445 1.00 42.75 265 MET A C 1
ATOM 2119 O O . MET A 1 265 ? -24.121 19.657 -7.538 1.00 42.75 265 MET A O 1
ATOM 2123 N N . ALA A 1 266 ? -23.683 19.663 -9.722 1.00 44.16 266 ALA A N 1
ATOM 2124 C CA . ALA A 1 266 ? -25.095 19.693 -10.104 1.00 44.16 266 ALA A CA 1
ATOM 2125 C C . ALA A 1 266 ? -25.327 19.161 -11.534 1.00 44.16 266 ALA A C 1
ATOM 2127 O O . ALA A 1 266 ? -24.487 19.408 -12.406 1.00 44.16 266 ALA A O 1
ATOM 2128 N N . PRO A 1 267 ? -26.474 18.502 -11.808 1.00 49.22 267 PRO A N 1
ATOM 2129 C CA . PRO A 1 267 ? -26.876 18.072 -13.155 1.00 49.22 267 PRO A CA 1
ATOM 2130 C C . PRO A 1 267 ? -26.987 19.222 -14.172 1.00 49.22 267 PRO A C 1
ATOM 2132 O O . PRO A 1 267 ? -26.806 18.998 -15.367 1.00 49.22 267 PRO A O 1
ATOM 2135 N N . ASP A 1 268 ? -27.198 20.451 -13.692 1.00 50.75 268 ASP A N 1
ATOM 2136 C CA . ASP A 1 268 ? -27.513 21.628 -14.516 1.00 50.75 268 ASP A CA 1
ATOM 2137 C C . ASP A 1 268 ? -26.290 22.524 -14.805 1.00 50.75 268 ASP A C 1
ATOM 2139 O O . ASP A 1 268 ? -26.402 23.582 -15.414 1.00 50.75 268 ASP A O 1
ATOM 2143 N N . GLY A 1 269 ? -25.088 22.109 -14.393 1.00 47.03 269 GLY A N 1
ATOM 2144 C CA . GLY A 1 269 ? -23.842 22.870 -14.568 1.00 47.03 269 GLY A CA 1
ATOM 2145 C C . GLY A 1 269 ? -23.157 22.703 -15.930 1.00 47.03 269 GLY A C 1
ATOM 2146 O O . GLY A 1 269 ? -21.946 22.907 -16.033 1.00 47.03 269 GLY A O 1
ATOM 2147 N N . LYS A 1 270 ? -23.876 22.269 -16.969 1.00 43.78 270 LYS A N 1
ATOM 2148 C CA . LYS A 1 270 ? -23.312 22.107 -18.316 1.00 43.78 270 LYS A CA 1
ATOM 2149 C C . LYS A 1 270 ? -23.343 23.470 -19.026 1.00 43.78 270 LYS A C 1
ATOM 2151 O O . LYS A 1 270 ? -24.427 24.031 -19.148 1.00 43.78 270 LYS A O 1
ATOM 2156 N N . PRO A 1 271 ? -22.214 24.024 -19.508 1.00 41.22 271 PRO A N 1
ATOM 2157 C CA . PRO A 1 271 ? -22.276 25.209 -20.349 1.00 41.22 271 PRO A CA 1
ATOM 2158 C C . PRO A 1 271 ? -22.981 24.837 -21.654 1.00 41.22 271 PRO A C 1
ATOM 2160 O O . PRO A 1 271 ? -22.567 23.917 -22.366 1.00 41.22 271 PRO A O 1
ATOM 2163 N N . ASP A 1 272 ? -24.078 25.538 -21.916 1.00 44.09 272 ASP A N 1
ATOM 2164 C CA . ASP A 1 272 ? -24.887 25.405 -23.115 1.00 44.09 272 ASP A CA 1
ATOM 2165 C C . ASP A 1 272 ? -24.009 25.753 -24.324 1.00 44.09 272 ASP A C 1
ATOM 2167 O O . ASP A 1 272 ? -23.503 26.873 -24.443 1.00 44.09 272 ASP A O 1
ATOM 2171 N N . MET A 1 273 ? -23.759 24.781 -25.204 1.00 43.81 273 MET A N 1
ATOM 2172 C CA . MET A 1 273 ? -23.021 25.033 -26.439 1.00 43.81 273 MET A CA 1
ATOM 2173 C C . MET A 1 273 ? -23.917 25.833 -27.385 1.00 43.81 273 MET A C 1
ATOM 2175 O O . MET A 1 273 ? -24.566 25.275 -28.270 1.00 43.81 273 MET A O 1
ATOM 2179 N N . ARG A 1 274 ? -23.941 27.158 -27.225 1.00 33.59 274 ARG A N 1
ATOM 2180 C CA . ARG A 1 274 ? -24.401 28.039 -28.296 1.00 33.59 274 ARG A CA 1
ATOM 2181 C C . ARG A 1 274 ? -23.375 27.996 -29.422 1.00 33.59 274 ARG A C 1
ATOM 2183 O O . ARG A 1 274 ? -22.278 28.530 -29.306 1.00 33.59 274 ARG A O 1
ATOM 2190 N N . ARG A 1 275 ? -23.761 27.325 -30.506 1.00 39.72 275 ARG A N 1
ATOM 2191 C CA . ARG A 1 275 ? -23.184 27.521 -31.835 1.00 39.72 275 ARG A CA 1
ATOM 2192 C C . ARG A 1 275 ? -23.508 28.941 -32.303 1.00 39.72 275 ARG A C 1
ATOM 2194 O O . ARG A 1 275 ? -24.687 29.247 -32.470 1.00 39.72 275 ARG A O 1
ATOM 2201 N N . THR A 1 276 ? -22.474 29.731 -32.562 1.00 40.31 276 THR A N 1
ATOM 2202 C CA . THR A 1 276 ? -22.405 30.746 -33.626 1.00 40.31 276 THR A CA 1
ATOM 2203 C C . THR A 1 276 ? -20.965 30.817 -34.084 1.00 40.31 276 THR A C 1
ATOM 2205 O O . THR A 1 276 ? -20.115 31.056 -33.196 1.00 40.31 276 THR A O 1
#

Secondary structure (DSSP, 8-state):
----TT-EEEETTS-EEEEEEEEE-TTS-EEEEEEEE-TT--EEEEEEEEETTS-BTT--GGGPEEP---TT----HHHHHHHHHHHHHHHHHHHSPPS---TTS-S-PPP----HHHHHHHHHHHHHTSTTHHHHHHHHHHHHHHHHHHHT-HHHHHHHHHHHHHHHHH---HHHHHHHHHHHHHHHHT--HHHHHHHHHHHTTTSPPP-HHHHHHHHHHHHHHHHHHHHHHHHHHHS-TT--------------GGGTTSS-S-TT--------

Foldseek 3Di:
DADDAQDWWAFLLRFIKHFHDWDADPVRWIKTKIATADPVRHGDDDIWIATRVQAGPVRDNRGRTDGDPPPLADDDPQLSVLLVLQLLLLLLLVLPPPPDDPPPDPPDDPDPPPDPVNVVVVVVCCVPPVVCPVVVVVVVVVVSVVVSCVSHDPVNNVSSVVSLVLLVVQPPDPVLSVLSNVVSNCVSVVHDPVVVLVVCCVVPVVDDRDDPNVSSVSSNVSSVRSVVVVVVVVVVVVVPPPDDDDDPPDPCPVDDPVCVVPPDPDPPPDPDPDDD